Protein AF-A0A964W6P9-F1 (afdb_monomer)

Radius of gyration: 17.42 Å; Cα contacts (8 Å, |Δi|>4): 377; chains: 1; bounding box: 45×36×47 Å

Structure (mmCIF, N/CA/C/O backbone):
data_AF-A0A964W6P9-F1
#
_entry.id   AF-A0A964W6P9-F1
#
loop_
_atom_site.group_PDB
_atom_site.id
_atom_site.type_symbol
_atom_site.label_atom_id
_atom_site.label_alt_id
_atom_site.label_comp_id
_atom_site.label_asym_id
_atom_site.label_entity_id
_atom_site.label_seq_id
_atom_site.pdbx_PDB_ins_code
_atom_site.Cartn_x
_atom_site.Cartn_y
_atom_site.Cartn_z
_atom_site.occupancy
_atom_site.B_iso_or_equiv
_atom_site.auth_seq_id
_atom_site.auth_comp_id
_atom_site.auth_asym_id
_atom_site.auth_atom_id
_atom_site.pdbx_PDB_model_num
ATOM 1 N N . MET A 1 1 ? 5.836 -15.112 -17.445 1.00 57.09 1 MET A N 1
ATOM 2 C CA . MET A 1 1 ? 7.044 -14.256 -17.356 1.00 57.09 1 MET A CA 1
ATOM 3 C C . MET A 1 1 ? 7.720 -14.520 -16.015 1.00 57.09 1 MET A C 1
ATOM 5 O O . MET A 1 1 ? 6.991 -14.662 -15.045 1.00 57.09 1 MET A O 1
ATOM 9 N N . ASN A 1 2 ? 9.051 -14.638 -15.923 1.00 86.75 2 ASN A N 1
ATOM 10 C CA . ASN A 1 2 ? 9.718 -14.885 -14.633 1.00 86.75 2 ASN A CA 1
ATOM 11 C C . ASN A 1 2 ? 10.421 -13.616 -14.121 1.00 86.75 2 ASN A C 1
ATOM 13 O O . ASN A 1 2 ? 11.640 -13.483 -14.219 1.00 86.75 2 ASN A O 1
ATOM 17 N N . TYR A 1 3 ? 9.624 -12.663 -13.623 1.00 93.31 3 TYR A N 1
ATOM 18 C CA . TYR A 1 3 ? 10.102 -11.360 -13.146 1.00 93.31 3 TYR A CA 1
ATOM 19 C C . TYR A 1 3 ? 11.128 -11.475 -12.007 1.00 93.31 3 TYR A C 1
ATOM 21 O O . TYR A 1 3 ? 12.089 -10.712 -11.963 1.00 93.31 3 TYR A O 1
ATOM 29 N N . ILE A 1 4 ? 10.969 -12.478 -11.139 1.00 92.38 4 ILE A N 1
ATOM 30 C CA . ILE A 1 4 ? 11.887 -12.750 -10.027 1.00 92.38 4 ILE A CA 1
ATOM 31 C C . ILE A 1 4 ? 13.263 -13.166 -10.556 1.00 92.38 4 ILE A C 1
ATOM 33 O O . ILE A 1 4 ? 14.254 -12.525 -10.225 1.00 92.38 4 ILE A O 1
ATOM 37 N N . LYS A 1 5 ? 13.346 -14.163 -11.453 1.00 92.56 5 LYS A N 1
ATOM 38 C CA . LYS A 1 5 ? 14.633 -14.569 -12.062 1.00 92.56 5 LYS A CA 1
ATOM 39 C C . LYS A 1 5 ? 15.318 -13.420 -12.802 1.00 92.56 5 LYS A C 1
ATOM 41 O O . LYS A 1 5 ? 16.541 -13.345 -12.838 1.00 92.56 5 LYS A O 1
ATOM 46 N N . ASN A 1 6 ? 14.522 -12.541 -13.402 1.00 93.38 6 ASN A N 1
ATOM 47 C CA . ASN A 1 6 ? 14.990 -11.343 -14.085 1.00 93.38 6 ASN A CA 1
ATOM 48 C C . ASN A 1 6 ? 15.652 -10.339 -13.127 1.00 93.38 6 ASN A C 1
ATOM 50 O O . ASN A 1 6 ? 16.692 -9.788 -13.484 1.00 93.38 6 ASN A O 1
ATOM 54 N N . LEU A 1 7 ? 15.074 -10.145 -11.937 1.00 92.25 7 LEU A N 1
ATOM 55 C CA . LEU A 1 7 ? 15.621 -9.309 -10.864 1.00 92.25 7 LEU A CA 1
ATOM 56 C C . LEU A 1 7 ? 16.848 -9.929 -10.196 1.00 92.25 7 LEU A C 1
ATOM 58 O O . LEU A 1 7 ? 17.833 -9.241 -9.967 1.00 92.25 7 LEU A O 1
ATOM 62 N N . GLN A 1 8 ? 16.815 -11.234 -9.926 1.00 92.50 8 GLN A N 1
ATOM 63 C CA . GLN A 1 8 ? 17.931 -11.969 -9.314 1.00 92.50 8 GLN A CA 1
ATOM 64 C C . GLN A 1 8 ? 19.215 -11.925 -10.158 1.00 92.50 8 GLN A C 1
ATOM 66 O O . GLN A 1 8 ? 20.300 -12.168 -9.641 1.00 92.50 8 GLN A O 1
ATOM 71 N N . ARG A 1 9 ? 19.090 -11.640 -11.460 1.00 91.25 9 ARG A N 1
ATOM 72 C CA . ARG A 1 9 ? 20.197 -11.506 -12.420 1.00 91.25 9 ARG A CA 1
ATOM 73 C C . ARG A 1 9 ? 20.451 -10.057 -12.843 1.00 91.25 9 ARG A C 1
ATOM 75 O O . ARG A 1 9 ? 21.226 -9.829 -13.767 1.00 91.25 9 ARG A O 1
ATOM 82 N N . GLU A 1 10 ? 19.747 -9.098 -12.250 1.00 92.75 10 GLU A N 1
ATOM 83 C CA . GLU A 1 10 ? 19.907 -7.685 -12.582 1.00 92.75 10 GLU A CA 1
ATOM 84 C C . GLU A 1 10 ? 21.233 -7.148 -12.030 1.00 92.75 10 GLU A C 1
ATOM 86 O O . GLU A 1 10 ? 21.710 -7.575 -10.978 1.00 92.75 10 GLU A O 1
ATOM 91 N N . ILE A 1 11 ? 21.837 -6.204 -12.750 1.00 92.50 11 ILE A N 1
ATOM 92 C CA . ILE A 1 11 ? 23.088 -5.564 -12.329 1.00 92.50 11 ILE A CA 1
ATOM 93 C C . ILE A 1 11 ? 22.812 -4.683 -11.112 1.00 92.50 11 ILE A C 1
ATOM 95 O O . ILE A 1 11 ? 21.953 -3.810 -11.182 1.00 92.50 11 ILE A O 1
ATOM 99 N N . ILE A 1 12 ? 23.584 -4.856 -10.037 1.00 95.31 12 ILE A N 1
ATOM 100 C CA . ILE A 1 12 ? 23.498 -4.015 -8.838 1.00 95.31 12 ILE A CA 1
ATOM 101 C C . ILE A 1 12 ? 23.907 -2.576 -9.186 1.00 95.31 12 ILE A C 1
ATOM 103 O O . ILE A 1 12 ? 25.034 -2.329 -9.614 1.00 95.31 12 ILE A O 1
ATOM 107 N N . LYS A 1 13 ? 23.003 -1.618 -8.960 1.00 95.19 13 LYS A N 1
ATOM 108 C CA . LYS A 1 13 ? 23.255 -0.177 -9.106 1.00 95.19 13 LYS A CA 1
ATOM 109 C C . LYS A 1 13 ? 22.906 0.591 -7.829 1.00 95.19 13 LYS A C 1
ATOM 111 O O . LYS A 1 13 ? 22.012 0.200 -7.079 1.00 95.19 13 LYS A O 1
ATOM 116 N N . ASN A 1 14 ? 23.554 1.743 -7.639 1.00 92.94 14 ASN A N 1
ATOM 117 C CA . ASN A 1 14 ? 23.216 2.694 -6.569 1.00 92.94 14 ASN A CA 1
ATOM 118 C C . ASN A 1 14 ? 21.848 3.360 -6.774 1.00 92.94 14 ASN A C 1
ATOM 120 O O . ASN A 1 14 ? 21.203 3.751 -5.802 1.00 92.94 14 ASN A O 1
ATOM 124 N N . SER A 1 15 ? 21.410 3.482 -8.025 1.00 95.31 15 SER A N 1
ATOM 125 C CA . SER A 1 15 ? 20.078 3.935 -8.409 1.00 95.31 15 SER A CA 1
ATOM 126 C C . SER A 1 15 ? 19.721 3.388 -9.785 1.00 95.31 15 SER A C 1
ATOM 128 O O . SER A 1 15 ? 20.613 3.165 -10.608 1.00 95.31 15 SER A O 1
ATOM 130 N N . TYR A 1 16 ? 18.429 3.224 -10.049 1.00 96.44 16 TYR A N 1
ATOM 131 C CA . TYR A 1 16 ? 17.920 2.862 -11.374 1.00 96.44 16 TYR A CA 1
ATOM 132 C C . TYR A 1 16 ? 17.105 4.002 -11.976 1.00 96.44 16 TYR A C 1
ATOM 134 O O . TYR A 1 16 ? 16.412 4.736 -11.269 1.00 96.44 16 TYR A O 1
ATOM 142 N N . GLU A 1 17 ? 17.153 4.125 -13.297 1.00 96.56 17 GLU A N 1
ATOM 143 C CA . GLU A 1 17 ? 16.345 5.081 -14.046 1.00 96.56 17 GLU A CA 1
ATOM 144 C C . GLU A 1 17 ? 15.070 4.438 -14.597 1.00 96.56 17 GLU A C 1
ATOM 146 O O . GLU A 1 17 ? 14.936 3.215 -14.669 1.00 96.56 17 GLU A O 1
ATOM 151 N N . LYS A 1 18 ? 14.111 5.260 -15.045 1.00 96.19 18 LYS A N 1
ATOM 152 C CA . LYS A 1 18 ? 12.882 4.745 -15.673 1.00 96.19 18 LYS A CA 1
ATOM 153 C C . LYS A 1 18 ? 13.189 3.833 -16.856 1.00 96.19 18 LYS A C 1
ATOM 155 O O . LYS A 1 18 ? 12.528 2.813 -17.002 1.00 96.19 18 LYS A O 1
ATOM 160 N N . ALA A 1 19 ? 14.208 4.164 -17.648 1.00 95.44 19 ALA A N 1
ATOM 161 C CA . ALA A 1 19 ? 14.636 3.358 -18.787 1.00 95.44 19 ALA A CA 1
ATOM 162 C C . ALA A 1 19 ? 15.159 1.965 -18.386 1.00 95.44 19 ALA A C 1
ATOM 164 O O . ALA A 1 19 ? 15.078 1.044 -19.194 1.00 95.44 19 ALA A O 1
ATOM 165 N N . ASP A 1 20 ? 15.636 1.789 -17.149 1.00 94.81 20 ASP A N 1
ATOM 166 C CA . ASP A 1 20 ? 16.069 0.484 -16.643 1.00 94.81 20 ASP A CA 1
ATOM 167 C C . ASP A 1 20 ? 14.869 -0.406 -16.284 1.00 94.81 20 ASP A C 1
ATOM 169 O O . ASP A 1 20 ? 14.852 -1.605 -16.572 1.00 94.81 20 ASP A O 1
ATOM 173 N N . LEU A 1 21 ? 13.857 0.176 -15.627 1.00 95.19 21 LEU A N 1
ATOM 174 C CA . LEU A 1 21 ? 12.826 -0.596 -14.923 1.00 95.19 21 LEU A CA 1
ATOM 175 C C . LEU A 1 21 ? 11.452 -0.582 -15.603 1.00 95.19 21 LEU A C 1
ATOM 177 O O . LEU A 1 21 ? 10.705 -1.554 -15.499 1.00 95.19 21 LEU A O 1
ATOM 181 N N . GLN A 1 22 ? 11.105 0.482 -16.328 1.00 96.00 22 GLN A N 1
ATOM 182 C CA . GLN A 1 22 ? 9.850 0.594 -17.084 1.00 96.00 22 GLN A CA 1
ATOM 183 C C . GLN A 1 22 ? 10.005 -0.025 -18.477 1.00 96.00 22 GLN A C 1
ATOM 185 O O . GLN A 1 22 ? 9.804 0.615 -19.506 1.00 96.00 22 GLN A O 1
ATOM 190 N N . THR A 1 23 ? 10.411 -1.293 -18.508 1.00 95.06 23 THR A N 1
ATOM 191 C CA . THR A 1 23 ? 10.708 -2.027 -19.741 1.00 95.06 23 THR A CA 1
ATOM 192 C C . THR A 1 23 ? 9.746 -3.193 -19.930 1.00 95.06 23 THR A C 1
ATOM 194 O O . THR A 1 23 ? 9.098 -3.660 -18.990 1.00 95.06 23 THR A O 1
ATOM 197 N N . LYS A 1 24 ? 9.691 -3.740 -21.154 1.00 94.25 24 LYS A N 1
ATOM 198 C CA . LYS A 1 24 ? 8.912 -4.958 -21.438 1.00 94.25 24 LYS A CA 1
ATOM 199 C C . LYS A 1 24 ? 9.296 -6.120 -20.515 1.00 94.25 24 LYS A C 1
ATOM 201 O O . LYS A 1 24 ? 8.424 -6.910 -20.192 1.00 94.25 24 LYS A O 1
ATOM 206 N N . LYS A 1 25 ? 10.550 -6.187 -20.037 1.00 94.19 25 LYS A N 1
ATOM 207 C CA . LYS A 1 25 ? 11.066 -7.209 -19.099 1.00 94.19 25 LYS A CA 1
ATOM 208 C C . LYS A 1 25 ? 10.242 -7.301 -17.808 1.00 94.19 25 LYS A C 1
ATOM 210 O O . LYS A 1 25 ? 10.123 -8.393 -17.250 1.00 94.19 25 LYS A O 1
ATOM 215 N N . TYR A 1 26 ? 9.675 -6.177 -17.371 1.00 96.25 26 TYR A N 1
ATOM 216 C CA . TYR A 1 26 ? 8.926 -6.038 -16.123 1.00 96.25 26 TYR A CA 1
ATOM 217 C C . TYR A 1 26 ? 7.467 -5.632 -16.329 1.00 96.25 26 TYR A C 1
ATOM 219 O O . TYR A 1 26 ? 6.743 -5.470 -15.355 1.00 96.25 26 TYR A O 1
ATOM 227 N N . SER A 1 27 ? 7.007 -5.468 -17.568 1.00 96.44 27 SER A N 1
ATOM 228 C CA . SER A 1 27 ? 5.629 -5.062 -17.840 1.00 96.44 27 SER A CA 1
ATOM 229 C C . SER A 1 27 ? 4.656 -6.221 -17.608 1.00 96.44 27 SER A C 1
ATOM 231 O O . SER A 1 27 ? 4.902 -7.356 -18.026 1.00 96.44 27 SER A O 1
ATOM 233 N N . PHE A 1 28 ? 3.539 -5.922 -16.951 1.00 96.12 28 PHE A N 1
ATOM 234 C CA . PHE A 1 28 ? 2.370 -6.797 -16.913 1.00 96.12 28 PHE A CA 1
ATOM 235 C C . PHE A 1 28 ? 1.433 -6.577 -18.104 1.00 96.12 28 PHE A C 1
ATOM 237 O O . PHE A 1 28 ? 0.647 -7.459 -18.437 1.00 96.12 28 PHE A O 1
ATOM 244 N N . GLY A 1 29 ? 1.513 -5.412 -18.744 1.00 93.88 29 GLY A N 1
ATOM 245 C CA . GLY A 1 29 ? 0.655 -5.026 -19.854 1.00 93.88 29 GLY A CA 1
ATOM 246 C C . GLY A 1 29 ? 0.245 -3.562 -19.786 1.00 93.88 29 GLY A C 1
ATOM 247 O O . GLY A 1 29 ? 0.637 -2.815 -18.880 1.00 93.88 29 GLY A O 1
ATOM 248 N N . THR A 1 30 ? -0.549 -3.162 -20.775 1.00 95.62 30 THR A N 1
ATOM 249 C CA . THR A 1 30 ? -1.069 -1.805 -20.906 1.00 95.62 30 THR A CA 1
ATOM 250 C C . THR A 1 30 ? -2.545 -1.815 -21.294 1.00 95.62 30 THR A C 1
ATOM 252 O O . THR A 1 30 ? -3.012 -2.710 -21.995 1.00 95.62 30 THR A O 1
ATOM 255 N N . GLU A 1 31 ? -3.286 -0.798 -20.857 1.00 96.88 31 GLU A N 1
ATOM 256 C CA . GLU A 1 31 ? -4.635 -0.502 -21.346 1.00 96.88 31 GLU A CA 1
ATOM 257 C C . GLU A 1 31 ? -4.754 1.004 -21.585 1.00 96.88 31 GLU A C 1
ATOM 259 O O . GLU A 1 31 ? -4.682 1.811 -20.654 1.00 96.88 31 GLU A O 1
ATOM 264 N N . LYS A 1 32 ? -4.949 1.411 -22.844 1.00 95.19 32 LYS A N 1
ATOM 265 C CA . LYS A 1 32 ? -4.923 2.826 -23.251 1.00 95.19 32 LYS A CA 1
ATOM 266 C C . LYS A 1 32 ? -3.610 3.489 -22.803 1.00 95.19 32 LYS A C 1
ATOM 268 O O . LYS A 1 32 ? -2.560 3.200 -23.356 1.00 95.19 32 LYS A O 1
ATOM 273 N N . ASN A 1 33 ? -3.676 4.375 -21.809 1.00 96.12 33 ASN A N 1
ATOM 274 C CA . ASN A 1 33 ? -2.523 5.093 -21.262 1.00 96.12 33 ASN A CA 1
ATOM 275 C C . ASN A 1 33 ? -2.007 4.494 -19.944 1.00 96.12 33 ASN A C 1
ATOM 277 O O . ASN A 1 33 ? -1.101 5.075 -19.347 1.00 96.12 33 ASN A O 1
ATOM 281 N N . ILE A 1 34 ? -2.640 3.425 -19.452 1.00 98.31 34 ILE A N 1
ATOM 282 C CA . ILE A 1 34 ? -2.290 2.764 -18.199 1.00 98.31 34 ILE A CA 1
ATOM 283 C C . ILE A 1 34 ? -1.230 1.711 -18.465 1.00 98.31 34 ILE A C 1
ATOM 285 O O . ILE A 1 34 ? -1.388 0.887 -19.361 1.00 98.31 34 ILE A O 1
ATOM 289 N N . GLU A 1 35 ? -0.177 1.741 -17.660 1.00 98.06 35 GLU A N 1
ATOM 290 C CA . GLU A 1 35 ? 0.955 0.825 -17.724 1.00 98.06 35 GLU A CA 1
ATOM 291 C C . GLU A 1 35 ? 1.218 0.288 -16.319 1.00 98.06 35 GLU A C 1
ATOM 293 O O . GLU A 1 35 ? 1.313 1.075 -15.371 1.00 98.06 35 GLU A O 1
ATOM 298 N N . ILE A 1 36 ? 1.334 -1.033 -16.180 1.00 98.25 36 ILE A N 1
ATOM 299 C CA . ILE A 1 36 ? 1.604 -1.688 -14.896 1.00 98.25 36 ILE A CA 1
ATOM 300 C C . ILE A 1 36 ? 2.904 -2.478 -15.017 1.00 98.25 36 ILE A C 1
ATOM 302 O O . ILE A 1 36 ? 3.094 -3.249 -15.962 1.00 98.25 36 ILE A O 1
ATOM 306 N N . PHE A 1 37 ? 3.801 -2.290 -14.052 1.00 98.06 37 PHE A N 1
ATOM 307 C CA . PHE A 1 37 ? 5.097 -2.959 -14.011 1.00 98.06 37 PHE A CA 1
ATOM 308 C C . PHE A 1 37 ? 5.251 -3.737 -12.718 1.00 98.06 37 PHE A C 1
ATOM 310 O O . PHE A 1 37 ? 4.869 -3.257 -11.659 1.00 98.06 37 PHE A O 1
ATOM 317 N N . TYR A 1 38 ? 5.866 -4.909 -12.796 1.00 97.56 38 TYR A N 1
ATOM 318 C CA . TYR A 1 38 ? 6.257 -5.687 -11.636 1.00 97.56 38 TYR A CA 1
ATOM 319 C C . TYR A 1 38 ? 7.140 -4.876 -10.686 1.00 97.56 38 TYR A C 1
ATOM 321 O O . TYR A 1 38 ? 7.959 -4.064 -11.113 1.00 97.56 38 TYR A O 1
ATOM 329 N N . ALA A 1 39 ? 6.987 -5.123 -9.390 1.00 96.50 39 ALA A N 1
ATOM 330 C CA . ALA A 1 39 ? 7.910 -4.708 -8.345 1.00 96.50 39 ALA A CA 1
ATOM 331 C C . ALA A 1 39 ? 7.801 -5.685 -7.166 1.00 96.50 39 ALA A C 1
ATOM 333 O O . ALA A 1 39 ? 6.704 -6.190 -6.924 1.00 96.50 39 ALA A O 1
ATOM 334 N N . PRO A 1 40 ? 8.893 -5.928 -6.418 1.00 95.94 40 PRO A N 1
ATOM 335 C CA . PRO A 1 40 ? 8.990 -6.975 -5.393 1.00 95.94 40 PRO A CA 1
ATOM 336 C C . PRO A 1 40 ? 8.241 -6.651 -4.080 1.00 95.94 40 PRO A C 1
ATOM 338 O O . PRO A 1 40 ? 8.776 -6.795 -2.985 1.00 95.94 40 PRO A O 1
ATOM 341 N N . PHE A 1 41 ? 6.975 -6.234 -4.169 1.00 95.38 41 PHE A N 1
ATOM 342 C CA . PHE A 1 41 ? 6.068 -5.996 -3.036 1.00 95.38 41 PHE A CA 1
ATOM 343 C C . PHE A 1 41 ? 5.265 -7.251 -2.651 1.00 95.38 41 PHE A C 1
ATOM 345 O O . PHE A 1 41 ? 4.168 -7.141 -2.101 1.00 95.38 41 PHE A O 1
ATOM 352 N N . ASP A 1 42 ? 5.781 -8.441 -2.958 1.00 94.19 42 ASP A N 1
ATOM 353 C CA . ASP A 1 42 ? 5.014 -9.686 -2.881 1.00 94.19 42 ASP A CA 1
ATOM 354 C C . ASP A 1 42 ? 4.864 -10.243 -1.462 1.00 94.19 42 ASP A C 1
ATOM 356 O O . ASP A 1 42 ? 3.878 -10.933 -1.216 1.00 94.19 42 ASP A O 1
ATOM 360 N N . TYR A 1 43 ? 5.773 -9.907 -0.536 1.00 95.56 43 TYR A N 1
ATOM 361 C CA . TYR A 1 43 ? 5.723 -10.392 0.847 1.00 95.56 43 TYR A CA 1
ATOM 362 C C . TYR A 1 43 ? 4.376 -10.081 1.517 1.00 95.56 43 TYR A C 1
ATOM 364 O O . TYR A 1 43 ? 3.913 -8.938 1.487 1.00 95.56 43 TYR A O 1
ATOM 372 N N . ILE A 1 44 ? 3.780 -11.091 2.149 1.00 96.00 44 ILE A N 1
ATOM 373 C CA . ILE A 1 44 ? 2.587 -10.972 2.991 1.00 96.00 44 ILE A CA 1
ATOM 374 C C . ILE A 1 44 ? 3.031 -11.251 4.420 1.00 96.00 44 ILE A C 1
ATOM 376 O O . ILE A 1 44 ? 3.639 -12.286 4.676 1.00 96.00 44 ILE A O 1
ATOM 380 N N . ASN A 1 45 ? 2.751 -10.327 5.338 1.00 95.75 45 ASN A N 1
ATOM 381 C CA . ASN A 1 45 ? 3.074 -10.508 6.748 1.00 95.75 45 ASN A CA 1
ATOM 382 C C . ASN A 1 45 ? 1.899 -11.188 7.479 1.00 95.75 45 ASN A C 1
ATOM 384 O O . ASN A 1 45 ? 0.952 -10.482 7.818 1.00 95.75 45 ASN A O 1
ATOM 388 N N . PRO A 1 46 ? 1.936 -12.506 7.760 1.00 93.19 46 PRO A N 1
ATOM 389 C CA . PRO A 1 46 ? 0.809 -13.212 8.380 1.00 93.19 46 PRO A CA 1
ATOM 390 C C . PRO A 1 46 ? 0.530 -12.760 9.821 1.00 93.19 46 PRO A C 1
ATOM 392 O O . PRO A 1 46 ? -0.574 -12.941 10.321 1.00 93.19 46 PRO A O 1
ATOM 395 N N . ASN A 1 47 ? 1.509 -12.133 10.480 1.00 93.56 47 ASN A N 1
ATOM 396 C CA . ASN A 1 47 ? 1.406 -11.685 11.870 1.00 93.56 47 ASN A CA 1
ATOM 397 C C . ASN A 1 47 ? 0.883 -10.244 11.996 1.00 93.56 47 ASN A C 1
ATOM 399 O O . ASN A 1 47 ? 0.887 -9.669 13.087 1.00 93.56 47 ASN A O 1
ATOM 403 N N . ALA A 1 48 ? 0.465 -9.626 10.888 1.00 96.00 48 ALA A N 1
ATOM 404 C CA . ALA A 1 48 ? 0.039 -8.239 10.905 1.00 96.00 48 ALA A CA 1
ATOM 405 C C . ALA A 1 48 ? -1.249 -8.041 11.716 1.00 96.00 48 ALA A C 1
ATOM 407 O O . ALA A 1 48 ? -2.256 -8.721 11.517 1.00 96.00 48 ALA A O 1
ATOM 408 N N . LYS A 1 49 ? -1.215 -7.041 12.600 1.00 96.31 49 LYS A N 1
ATOM 409 C CA . LYS A 1 49 ? -2.378 -6.525 13.334 1.00 96.31 49 LYS A CA 1
ATOM 410 C C . LYS A 1 49 ? -2.990 -5.317 12.615 1.00 96.31 49 LYS A C 1
ATOM 412 O O . LYS A 1 49 ? -4.197 -5.097 12.684 1.00 96.31 49 LYS A O 1
ATOM 417 N N . ILE A 1 50 ? -2.156 -4.563 11.890 1.00 97.56 50 ILE A N 1
ATOM 418 C CA . ILE A 1 50 ? -2.535 -3.361 11.139 1.00 97.56 50 ILE A CA 1
ATOM 419 C C . ILE A 1 50 ? -2.167 -3.529 9.671 1.00 97.56 50 ILE A C 1
ATOM 421 O O . ILE A 1 50 ? -1.055 -3.945 9.343 1.00 97.56 50 ILE A O 1
ATOM 425 N N . ILE A 1 51 ? -3.079 -3.137 8.786 1.00 98.06 51 ILE A N 1
ATOM 426 C CA . ILE A 1 51 ? -2.902 -3.200 7.339 1.00 98.06 51 ILE A CA 1
ATOM 427 C C . ILE A 1 51 ? -3.114 -1.812 6.751 1.00 98.06 51 ILE A C 1
ATOM 429 O O . ILE A 1 51 ? -4.202 -1.252 6.836 1.00 98.06 51 ILE A O 1
ATOM 433 N N . ILE A 1 52 ? -2.092 -1.252 6.109 1.00 98.44 52 ILE A N 1
ATOM 434 C CA . ILE A 1 52 ? -2.196 0.052 5.445 1.00 98.44 52 ILE A CA 1
ATOM 435 C C . ILE A 1 52 ? -2.334 -0.156 3.938 1.00 98.44 52 ILE A C 1
ATOM 437 O O . ILE A 1 52 ? -1.460 -0.757 3.305 1.00 98.44 52 ILE A O 1
ATOM 441 N N . VAL A 1 53 ? -3.417 0.368 3.359 1.00 98.56 53 VAL A N 1
ATOM 442 C CA . VAL A 1 53 ? -3.783 0.146 1.953 1.00 98.56 53 VAL A CA 1
ATOM 443 C C . VAL A 1 53 ? -3.664 1.445 1.159 1.00 98.56 53 VAL A C 1
ATOM 445 O O . VAL A 1 53 ? -4.437 2.384 1.340 1.00 98.56 53 VAL A O 1
ATOM 448 N N . GLY A 1 54 ? -2.682 1.500 0.260 1.00 97.62 54 GLY A N 1
ATOM 449 C CA . GLY A 1 54 ? -2.482 2.590 -0.696 1.00 97.62 54 GLY A CA 1
ATOM 450 C C . GLY A 1 54 ? -3.238 2.407 -2.017 1.00 97.62 54 GLY A C 1
ATOM 451 O O . GLY A 1 54 ? -3.966 1.436 -2.220 1.00 97.62 54 GLY A O 1
ATOM 452 N N . ILE A 1 55 ? -3.037 3.347 -2.946 1.00 97.25 55 ILE A N 1
ATOM 453 C CA . ILE A 1 55 ? -3.585 3.256 -4.311 1.00 97.25 55 ILE A CA 1
ATOM 454 C C . ILE A 1 55 ? -2.733 2.305 -5.160 1.00 97.25 55 ILE A C 1
ATOM 456 O O . ILE A 1 55 ? -3.213 1.282 -5.635 1.00 97.25 55 ILE A O 1
ATOM 460 N N . THR A 1 56 ? -1.470 2.677 -5.354 1.00 97.38 56 THR A N 1
ATOM 461 C CA . THR A 1 56 ? -0.441 1.957 -6.111 1.00 97.38 56 THR A CA 1
ATOM 462 C C . THR A 1 56 ? 0.921 2.521 -5.702 1.00 97.38 56 THR A C 1
ATOM 464 O O . THR A 1 56 ? 1.003 3.716 -5.391 1.00 97.38 56 THR A O 1
ATOM 467 N N . PRO A 1 57 ? 2.010 1.740 -5.756 1.00 95.69 57 PRO A N 1
ATOM 468 C CA . PRO A 1 57 ? 3.356 2.291 -5.661 1.00 95.69 57 PRO A CA 1
ATOM 469 C C . PRO A 1 57 ? 3.635 3.302 -6.786 1.00 95.69 57 PRO A C 1
ATOM 471 O O . PRO A 1 57 ? 3.253 3.081 -7.936 1.00 95.69 57 PRO A O 1
ATOM 474 N N . GLY A 1 58 ? 4.309 4.409 -6.464 1.00 94.81 58 GLY A N 1
ATOM 475 C CA . GLY A 1 58 ? 4.836 5.359 -7.455 1.00 94.81 58 GLY A CA 1
ATOM 476 C C . GLY A 1 58 ? 6.279 5.054 -7.879 1.00 94.81 58 GLY A C 1
ATOM 477 O O . GLY A 1 58 ? 6.917 4.154 -7.336 1.00 94.81 58 GLY A O 1
ATOM 478 N N . TRP A 1 59 ? 6.833 5.860 -8.794 1.00 95.94 59 TRP A N 1
ATOM 479 C CA . TRP A 1 59 ? 8.207 5.709 -9.309 1.00 95.94 59 TRP A CA 1
ATOM 480 C C . TRP A 1 59 ? 9.273 5.542 -8.215 1.00 95.94 59 TRP A C 1
ATOM 482 O O . TRP A 1 59 ? 10.023 4.574 -8.240 1.00 95.94 59 TRP A O 1
ATOM 492 N N . SER A 1 60 ? 9.320 6.435 -7.222 1.00 94.25 60 SER A N 1
ATOM 493 C CA . SER A 1 60 ? 10.332 6.364 -6.155 1.00 94.25 60 SER A CA 1
ATOM 494 C C . SER A 1 60 ? 10.220 5.092 -5.309 1.00 94.25 60 SER A C 1
ATOM 496 O O . SER A 1 60 ? 11.224 4.593 -4.814 1.00 94.25 60 SER A O 1
ATOM 498 N N . GLN A 1 61 ? 9.008 4.551 -5.145 1.00 94.94 61 GLN A N 1
ATOM 499 C CA . GLN A 1 61 ? 8.797 3.288 -4.435 1.00 94.94 61 GLN A CA 1
ATOM 500 C C . GLN A 1 61 ? 9.192 2.094 -5.308 1.00 94.94 61 GLN A C 1
ATOM 502 O O . GLN A 1 61 ? 9.788 1.151 -4.799 1.00 94.94 61 GLN A O 1
ATOM 507 N N . MET A 1 62 ? 8.905 2.154 -6.613 1.00 96.50 62 MET A N 1
ATOM 508 C CA . MET A 1 62 ? 9.354 1.162 -7.591 1.00 96.50 62 MET A CA 1
ATOM 509 C C . MET A 1 62 ? 10.882 1.075 -7.613 1.00 96.50 62 MET A C 1
ATOM 511 O O . MET A 1 62 ? 11.420 0.009 -7.336 1.00 96.50 62 MET A O 1
ATOM 515 N N . GLU A 1 63 ? 11.585 2.183 -7.848 1.00 96.94 63 GLU A N 1
ATOM 516 C CA . GLU A 1 63 ? 13.056 2.219 -7.865 1.00 96.94 63 GLU A CA 1
ATOM 517 C C . GLU A 1 63 ? 13.642 1.658 -6.565 1.00 96.94 63 GLU A C 1
ATOM 519 O O . GLU A 1 63 ? 14.449 0.725 -6.599 1.00 96.94 63 GLU A O 1
ATOM 524 N N . LYS A 1 64 ? 13.150 2.140 -5.413 1.00 96.31 64 LYS A N 1
ATOM 525 C CA . LYS A 1 64 ? 13.644 1.694 -4.110 1.00 96.31 64 LYS A CA 1
ATOM 526 C C . LYS A 1 64 ? 13.389 0.205 -3.883 1.00 96.31 64 LYS A C 1
ATOM 528 O O . LYS A 1 64 ? 14.257 -0.472 -3.349 1.00 96.31 64 LYS A O 1
ATOM 533 N N . SER A 1 65 ? 12.243 -0.322 -4.320 1.00 96.75 65 SER A N 1
ATOM 534 C CA . SER A 1 65 ? 11.932 -1.751 -4.195 1.00 96.75 65 SER A CA 1
ATOM 535 C C . SER A 1 65 ? 12.883 -2.636 -5.004 1.00 96.75 65 SER A C 1
ATOM 537 O O . SER A 1 65 ? 13.349 -3.648 -4.491 1.00 96.75 65 SER A O 1
ATOM 539 N N . TYR A 1 66 ? 13.236 -2.234 -6.229 1.00 96.81 66 TYR A N 1
ATOM 540 C CA . TYR A 1 66 ? 14.187 -2.968 -7.066 1.00 96.81 66 TYR A CA 1
ATOM 541 C C . TYR A 1 66 ? 15.569 -2.964 -6.431 1.00 96.81 66 TYR A C 1
ATOM 543 O O . TYR A 1 66 ? 16.154 -4.022 -6.211 1.00 96.81 66 TYR A O 1
ATOM 551 N N . ARG A 1 67 ? 16.061 -1.776 -6.072 1.00 96.88 67 ARG A N 1
ATOM 552 C CA . ARG A 1 67 ? 17.370 -1.626 -5.444 1.00 96.88 67 ARG A CA 1
ATOM 553 C C . ARG A 1 67 ? 17.477 -2.419 -4.146 1.00 96.88 67 ARG A C 1
ATOM 555 O O . ARG A 1 67 ? 18.433 -3.167 -3.977 1.00 96.88 67 ARG A O 1
ATOM 562 N N . THR A 1 68 ? 16.480 -2.321 -3.267 1.00 96.56 68 THR A N 1
ATOM 563 C CA . THR A 1 68 ? 16.450 -3.083 -2.015 1.00 96.56 68 THR A CA 1
ATOM 564 C C . THR A 1 68 ? 16.415 -4.591 -2.263 1.00 96.56 68 THR A C 1
ATOM 566 O O . THR A 1 68 ? 17.197 -5.309 -1.645 1.00 96.56 68 THR A O 1
ATOM 569 N N . ALA A 1 69 ? 15.565 -5.080 -3.171 1.00 96.94 69 ALA A N 1
ATOM 570 C CA . ALA A 1 69 ? 15.467 -6.514 -3.435 1.00 96.94 69 ALA A CA 1
ATOM 571 C C . ALA A 1 69 ? 16.756 -7.084 -4.035 1.00 96.94 69 ALA A C 1
ATOM 573 O O . ALA A 1 69 ? 17.232 -8.117 -3.579 1.00 96.94 69 ALA A O 1
ATOM 574 N N . ILE A 1 70 ? 17.337 -6.401 -5.026 1.00 96.31 70 ILE A N 1
ATOM 575 C CA . ILE A 1 70 ? 18.562 -6.835 -5.708 1.00 96.31 70 ILE A CA 1
ATOM 576 C C . ILE A 1 70 ? 19.735 -6.873 -4.721 1.00 96.31 70 ILE A C 1
ATOM 578 O O . ILE A 1 70 ? 20.429 -7.884 -4.630 1.00 96.31 70 ILE A O 1
ATOM 582 N N . THR A 1 71 ? 19.929 -5.810 -3.931 1.00 95.94 71 THR A N 1
ATOM 583 C CA . THR A 1 71 ? 21.002 -5.764 -2.930 1.00 95.94 71 THR A CA 1
ATOM 584 C C . THR A 1 71 ? 20.797 -6.808 -1.833 1.00 95.94 71 THR A C 1
ATOM 586 O O . THR A 1 71 ? 21.720 -7.567 -1.551 1.00 95.94 71 THR A O 1
ATOM 589 N N . SER A 1 72 ? 19.597 -6.905 -1.252 1.00 95.81 72 SER A N 1
ATOM 590 C CA . SER A 1 72 ? 19.313 -7.872 -0.182 1.00 95.81 72 SER A CA 1
ATOM 591 C C . SER A 1 72 ? 19.471 -9.318 -0.666 1.00 95.81 72 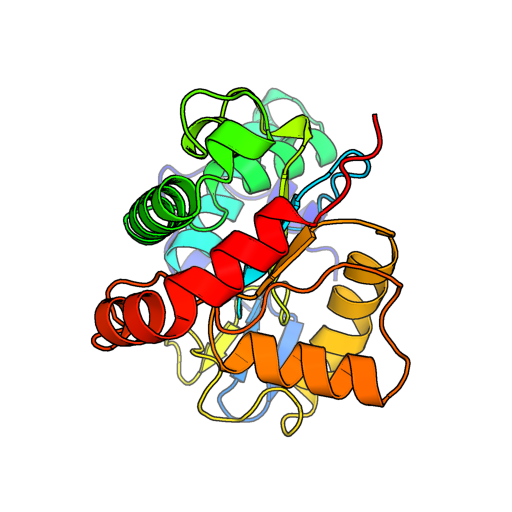SER A C 1
ATOM 593 O O . SER A 1 72 ? 20.148 -10.123 -0.025 1.00 95.81 72 SER A O 1
ATOM 595 N N . PHE A 1 73 ? 18.956 -9.636 -1.859 1.00 96.25 73 PHE A N 1
ATOM 596 C CA . PHE A 1 73 ? 19.115 -10.960 -2.454 1.00 96.25 73 PHE A CA 1
ATOM 597 C C . PHE A 1 73 ? 20.582 -11.295 -2.753 1.00 96.25 73 PHE A C 1
ATOM 599 O O . PHE A 1 73 ? 20.997 -12.425 -2.519 1.00 96.25 73 PHE A O 1
ATOM 606 N N . SER A 1 74 ? 21.387 -10.330 -3.215 1.00 94.38 74 SER A N 1
ATOM 607 C CA . SER A 1 74 ? 22.811 -10.569 -3.493 1.00 94.38 74 SER A CA 1
ATOM 608 C C . SER A 1 74 ? 23.607 -11.000 -2.256 1.00 94.38 74 SER A C 1
ATOM 610 O O . SER A 1 74 ? 24.561 -11.764 -2.390 1.00 94.38 74 SER A O 1
ATOM 612 N N . ILE A 1 75 ? 23.181 -10.562 -1.066 1.00 92.56 75 ILE A N 1
ATOM 613 C CA . ILE A 1 75 ? 23.831 -10.861 0.213 1.00 92.56 75 ILE A CA 1
ATOM 614 C C . ILE A 1 75 ? 23.287 -12.171 0.794 1.00 92.56 75 ILE A C 1
ATOM 616 O O . ILE A 1 75 ? 24.057 -13.070 1.117 1.00 92.56 75 ILE A O 1
ATOM 620 N N . ASN A 1 76 ? 21.961 -12.290 0.898 1.00 91.88 76 ASN A N 1
ATOM 621 C CA . ASN A 1 76 ? 21.321 -13.368 1.660 1.00 91.88 76 ASN A CA 1
ATOM 622 C C . ASN A 1 76 ? 20.955 -14.592 0.809 1.00 91.88 76 ASN A C 1
ATOM 624 O O . ASN A 1 76 ? 20.635 -15.644 1.352 1.00 91.88 76 ASN A O 1
ATOM 628 N N . GLN A 1 77 ? 20.933 -14.459 -0.525 1.00 93.81 77 GLN A N 1
ATOM 629 C CA . GLN A 1 77 ? 20.438 -15.477 -1.468 1.00 93.81 77 GLN A CA 1
ATOM 630 C C . GLN A 1 77 ? 19.016 -15.985 -1.145 1.00 93.81 77 GLN A C 1
ATOM 632 O O . GLN A 1 77 ? 18.597 -17.049 -1.601 1.00 93.81 77 GLN A O 1
ATOM 637 N N . ASN A 1 78 ? 18.238 -15.191 -0.402 1.00 95.06 78 ASN A N 1
ATOM 638 C CA . ASN A 1 78 ? 16.876 -15.493 0.020 1.00 95.06 78 ASN A CA 1
ATOM 639 C C . ASN A 1 78 ? 15.913 -14.420 -0.507 1.00 95.06 78 ASN A C 1
ATOM 641 O O . ASN A 1 78 ? 15.976 -13.248 -0.130 1.00 95.06 78 ASN A O 1
ATOM 645 N N . TRP A 1 79 ? 15.018 -14.817 -1.415 1.00 93.88 79 TRP A N 1
ATOM 646 C CA . TRP A 1 79 ? 14.077 -13.886 -2.041 1.00 93.88 79 TRP A CA 1
ATOM 647 C C . TRP A 1 79 ? 12.979 -13.415 -1.085 1.00 93.88 79 TRP A C 1
ATOM 649 O O . TRP A 1 79 ? 12.550 -12.265 -1.158 1.00 93.88 79 TRP A O 1
ATOM 659 N N . GLU A 1 80 ? 12.536 -14.275 -0.169 1.00 93.69 80 GLU A N 1
ATOM 660 C CA . GLU A 1 80 ? 11.510 -13.906 0.801 1.00 93.69 80 GLU A CA 1
ATOM 661 C C . GLU A 1 80 ? 12.035 -12.804 1.728 1.00 93.69 80 GLU A C 1
ATOM 663 O O . GLU A 1 80 ? 11.393 -11.764 1.871 1.00 93.69 80 GLU A O 1
ATOM 668 N N . GLU A 1 81 ? 13.246 -12.968 2.264 1.00 93.62 81 GLU A N 1
ATOM 669 C CA . GLU A 1 81 ? 13.933 -11.935 3.052 1.00 93.62 81 GLU A CA 1
ATOM 670 C C . GLU A 1 81 ? 14.150 -10.643 2.259 1.00 93.62 81 GLU A C 1
ATOM 672 O O . GLU A 1 81 ? 13.929 -9.551 2.785 1.00 93.62 81 GLU A O 1
ATOM 677 N N . ALA A 1 82 ? 14.502 -10.744 0.974 1.00 95.81 82 ALA A N 1
ATOM 678 C CA . ALA A 1 82 ? 14.612 -9.576 0.109 1.00 95.81 82 ALA A CA 1
ATOM 679 C C . ALA A 1 82 ? 13.277 -8.819 -0.002 1.00 95.81 82 ALA A C 1
ATOM 681 O O . ALA A 1 82 ? 13.245 -7.598 0.147 1.00 95.81 82 ALA A O 1
ATOM 682 N N . THR A 1 83 ? 12.158 -9.525 -0.195 1.00 95.31 83 THR A N 1
ATOM 683 C CA . THR A 1 83 ? 10.822 -8.904 -0.259 1.00 95.31 83 THR A CA 1
ATOM 684 C C . THR A 1 83 ? 10.316 -8.389 1.097 1.00 95.31 83 THR A C 1
ATOM 686 O O . THR A 1 83 ? 9.620 -7.371 1.134 1.00 95.31 83 THR A O 1
ATOM 689 N N . LYS A 1 84 ? 10.708 -9.015 2.219 1.00 94.12 84 LYS A N 1
ATOM 690 C CA . LYS A 1 84 ? 10.493 -8.483 3.579 1.00 94.12 84 LYS A CA 1
ATOM 691 C C . LYS A 1 84 ? 11.183 -7.130 3.741 1.00 94.12 84 LYS A C 1
ATOM 693 O O . LYS A 1 84 ? 10.543 -6.148 4.121 1.00 94.12 84 LYS A O 1
ATOM 698 N N . GLU A 1 85 ? 12.454 -7.046 3.352 1.00 94.75 85 GLU A N 1
ATOM 699 C CA . GLU A 1 85 ? 13.218 -5.798 3.421 1.00 94.75 85 GLU A CA 1
ATOM 700 C C . GLU A 1 85 ? 12.633 -4.720 2.491 1.00 94.75 85 GLU A C 1
ATOM 702 O O . GLU A 1 85 ? 12.569 -3.544 2.855 1.00 94.75 85 GLU A O 1
ATOM 707 N N . VAL A 1 86 ? 12.100 -5.098 1.322 1.00 95.56 86 VAL A N 1
ATOM 708 C CA . VAL A 1 86 ? 11.368 -4.165 0.445 1.00 95.56 86 VAL A CA 1
ATOM 709 C C . VAL A 1 86 ? 10.172 -3.537 1.157 1.00 95.56 86 VAL A C 1
ATOM 711 O O . VAL A 1 86 ? 9.996 -2.318 1.069 1.00 95.56 86 VAL A O 1
ATOM 714 N N . LYS A 1 87 ? 9.355 -4.318 1.875 1.00 94.12 87 LYS A N 1
ATOM 715 C CA . LYS A 1 87 ? 8.204 -3.771 2.616 1.00 94.12 87 LYS A CA 1
ATOM 716 C C . LYS A 1 87 ? 8.650 -2.755 3.667 1.00 94.12 87 LYS A C 1
ATOM 718 O O . LYS A 1 87 ? 8.055 -1.681 3.752 1.00 94.12 87 LYS A O 1
ATOM 723 N N . LYS A 1 88 ? 9.735 -3.034 4.393 1.00 91.56 88 LYS A N 1
ATOM 724 C CA . LYS A 1 88 ? 10.317 -2.109 5.377 1.00 91.56 88 LYS A CA 1
ATOM 725 C C . LYS A 1 88 ? 10.817 -0.812 4.727 1.00 91.56 88 LYS A C 1
ATOM 727 O O . LYS A 1 88 ? 10.489 0.301 5.153 1.00 91.56 88 LYS A O 1
ATOM 732 N N . GLN A 1 89 ? 11.567 -0.931 3.634 1.00 90.25 89 GLN A N 1
ATOM 733 C CA . GLN A 1 89 ? 12.297 0.191 3.045 1.00 90.25 89 GLN A CA 1
ATOM 734 C C . GLN A 1 89 ? 11.479 1.044 2.072 1.00 90.25 89 GLN A C 1
ATOM 736 O O . GLN A 1 89 ? 11.669 2.264 2.028 1.00 90.25 89 GLN A O 1
ATOM 741 N N . ALA A 1 90 ? 10.609 0.436 1.264 1.00 88.25 90 ALA A N 1
ATOM 742 C CA . ALA A 1 90 ? 9.975 1.090 0.118 1.00 88.25 90 ALA A CA 1
ATOM 743 C C . ALA A 1 90 ? 8.506 1.482 0.350 1.00 88.25 90 ALA A C 1
ATOM 745 O O . ALA A 1 90 ? 8.017 2.422 -0.288 1.00 88.25 90 ALA A O 1
ATOM 746 N N . SER A 1 91 ? 7.789 0.830 1.270 1.00 86.19 91 SER A N 1
ATOM 747 C CA . SER A 1 91 ? 6.380 1.156 1.521 1.00 86.19 91 SER A CA 1
ATOM 748 C C . SER A 1 91 ? 6.213 2.570 2.075 1.00 86.19 91 SER A C 1
ATOM 750 O O . SER A 1 91 ? 6.779 2.928 3.108 1.00 86.19 91 SER A O 1
ATOM 752 N N . PHE A 1 92 ? 5.445 3.390 1.354 1.00 84.94 92 PHE A N 1
ATOM 753 C CA . PHE A 1 92 ? 5.140 4.791 1.670 1.00 84.94 92 PHE A CA 1
ATOM 754 C C . PHE A 1 92 ? 6.358 5.693 1.932 1.00 84.94 92 PHE A C 1
ATOM 756 O O . PHE A 1 92 ? 6.200 6.754 2.524 1.00 84.94 92 PHE A O 1
ATOM 763 N N . ALA A 1 93 ? 7.564 5.298 1.509 1.00 82.75 93 ALA A N 1
ATOM 764 C CA . ALA A 1 93 ? 8.809 5.972 1.875 1.00 82.75 93 ALA A CA 1
ATOM 765 C C . ALA A 1 93 ? 8.828 7.481 1.542 1.00 82.75 93 ALA A C 1
ATOM 767 O O . ALA A 1 93 ? 8.176 7.952 0.606 1.00 82.75 93 ALA A O 1
ATOM 768 N N . GLY A 1 94 ? 9.628 8.238 2.299 1.00 86.19 94 GLY A N 1
ATOM 769 C CA . GLY A 1 94 ? 9.778 9.687 2.149 1.00 86.19 94 GLY A CA 1
ATOM 770 C C . GLY A 1 94 ? 8.733 10.482 2.934 1.00 86.19 94 GLY A C 1
ATOM 771 O O . GLY A 1 94 ? 8.205 10.019 3.943 1.00 86.19 94 GLY A O 1
ATOM 772 N N . SER A 1 95 ? 8.411 11.690 2.462 1.00 87.75 95 SER A N 1
ATOM 773 C CA . SER A 1 95 ? 7.501 12.613 3.162 1.00 87.75 95 SER A CA 1
ATOM 774 C C . SER A 1 95 ? 6.101 12.037 3.398 1.00 87.75 95 SER A C 1
ATOM 776 O O . SER A 1 95 ? 5.419 12.432 4.339 1.00 87.75 95 SER A O 1
ATOM 778 N N . MET A 1 96 ? 5.667 11.084 2.569 1.00 90.62 96 MET A N 1
ATOM 779 C CA . MET A 1 96 ? 4.387 10.402 2.735 1.00 90.62 96 MET A CA 1
ATOM 780 C C . MET A 1 96 ? 4.330 9.590 4.035 1.00 90.62 96 MET A C 1
ATOM 782 O O . MET A 1 96 ? 3.331 9.693 4.743 1.00 90.62 96 MET A O 1
ATOM 786 N N . ARG A 1 97 ? 5.399 8.856 4.378 1.00 93.50 97 ARG A N 1
ATOM 787 C CA . ARG A 1 97 ? 5.508 8.106 5.639 1.00 93.50 97 ARG A CA 1
ATOM 788 C C . ARG A 1 97 ? 5.463 9.043 6.838 1.00 93.50 97 ARG A C 1
ATOM 790 O O . ARG A 1 97 ? 4.724 8.774 7.772 1.00 93.50 97 ARG A O 1
ATOM 797 N N . ASN A 1 98 ? 6.176 10.167 6.779 1.00 94.50 98 ASN A N 1
ATOM 798 C CA . ASN A 1 98 ? 6.192 11.136 7.878 1.00 94.50 98 ASN A CA 1
ATOM 799 C C . ASN A 1 98 ? 4.786 11.684 8.158 1.00 94.50 98 ASN A C 1
ATOM 801 O O . ASN A 1 98 ? 4.339 11.674 9.297 1.00 94.50 98 ASN A O 1
ATOM 805 N N . ASN A 1 99 ? 4.051 12.080 7.112 1.00 96.25 99 ASN A N 1
ATOM 806 C CA . ASN A 1 99 ? 2.671 12.553 7.269 1.00 96.25 99 ASN A CA 1
ATOM 807 C C . ASN A 1 99 ? 1.736 11.461 7.810 1.00 96.25 99 ASN A C 1
ATOM 809 O O . ASN A 1 99 ? 0.846 11.752 8.603 1.00 96.25 99 ASN A O 1
ATOM 813 N N . LEU A 1 100 ? 1.925 10.216 7.363 1.00 96.88 100 LEU A N 1
ATOM 814 C CA . LEU A 1 100 ? 1.167 9.064 7.841 1.00 96.88 100 LEU A CA 1
ATOM 815 C C . LEU A 1 100 ? 1.405 8.832 9.339 1.00 96.88 100 LEU A C 1
ATOM 817 O O . LEU A 1 100 ? 0.432 8.732 10.074 1.00 96.88 100 LEU A O 1
ATOM 821 N N . ILE A 1 101 ? 2.665 8.825 9.786 1.00 97.25 101 ILE A N 1
ATOM 822 C CA . ILE A 1 101 ? 3.039 8.688 11.203 1.00 97.25 101 ILE A CA 1
ATOM 823 C C . ILE A 1 101 ? 2.391 9.796 12.038 1.00 97.25 101 ILE A C 1
ATOM 825 O O . ILE A 1 101 ? 1.690 9.496 12.995 1.00 97.25 101 ILE A O 1
ATOM 829 N N . THR A 1 102 ? 2.534 11.066 11.637 1.00 97.56 102 THR A N 1
ATOM 830 C CA . THR A 1 102 ? 1.924 12.194 12.363 1.00 97.56 102 THR A CA 1
ATOM 831 C C . THR A 1 102 ? 0.415 12.021 12.520 1.00 97.56 102 THR A C 1
ATOM 833 O O . THR A 1 102 ? -0.116 12.186 13.611 1.00 97.56 102 THR A O 1
ATOM 836 N N . MET A 1 103 ? -0.284 11.651 11.445 1.00 97.94 103 MET A N 1
ATOM 837 C CA . MET A 1 103 ? -1.732 11.450 11.483 1.00 97.94 103 MET A CA 1
ATOM 838 C C . MET A 1 103 ? -2.140 10.259 12.358 1.00 97.94 103 MET A C 1
ATOM 840 O O . MET A 1 103 ? -3.166 10.334 13.024 1.00 97.94 103 MET A O 1
ATOM 844 N N . LEU A 1 104 ? -1.378 9.163 12.361 1.00 98.38 104 LEU A N 1
ATOM 845 C CA . LEU A 1 104 ? -1.683 7.987 13.181 1.00 98.38 104 LEU A CA 1
ATOM 846 C C . LEU A 1 104 ? -1.390 8.221 14.669 1.00 98.38 104 LEU A C 1
ATOM 848 O O . LEU A 1 104 ? -2.178 7.790 15.510 1.00 98.38 104 LEU A O 1
ATOM 852 N N . ASP A 1 105 ? -0.316 8.943 14.986 1.00 98.50 105 ASP A N 1
ATOM 853 C CA . ASP A 1 105 ? 0.008 9.364 16.354 1.00 98.50 105 ASP A CA 1
ATOM 854 C C . ASP A 1 105 ? -1.047 10.352 16.879 1.00 98.50 105 ASP A C 1
ATOM 856 O O . ASP A 1 105 ? -1.515 10.233 18.007 1.00 98.50 105 ASP A O 1
ATOM 860 N N . GLU A 1 106 ? -1.525 11.275 16.037 1.00 98.19 106 GLU A N 1
ATOM 861 C CA . GLU A 1 106 ? -2.638 12.172 16.377 1.00 98.19 106 GLU A CA 1
ATOM 862 C C . GLU A 1 106 ? -3.979 11.455 16.605 1.00 98.19 106 GLU A C 1
ATOM 864 O O . GLU A 1 106 ? -4.884 12.042 17.206 1.00 98.19 106 GLU A O 1
ATOM 869 N N . LEU A 1 107 ? -4.130 10.231 16.092 1.00 98.44 107 LEU A N 1
ATOM 870 C CA . LEU A 1 107 ? -5.269 9.347 16.352 1.00 98.44 107 LEU A CA 1
ATOM 871 C C . LEU A 1 107 ? -5.018 8.391 17.526 1.00 98.44 107 LEU A C 1
ATOM 873 O O . LEU A 1 107 ? -5.843 7.513 17.773 1.00 98.44 107 LEU A O 1
ATOM 877 N N . GLU A 1 108 ? -3.897 8.552 18.231 1.00 98.00 108 GLU A N 1
ATOM 878 C CA . GLU A 1 108 ? -3.486 7.746 19.382 1.00 98.00 108 GLU A CA 1
ATOM 879 C C . GLU A 1 108 ? -3.370 6.242 19.089 1.00 98.00 108 GLU A C 1
ATOM 881 O O . GLU A 1 108 ? -3.503 5.398 19.981 1.00 98.00 108 GLU A O 1
ATOM 886 N N . LEU A 1 109 ? -3.081 5.874 17.834 1.00 98.06 109 LEU A N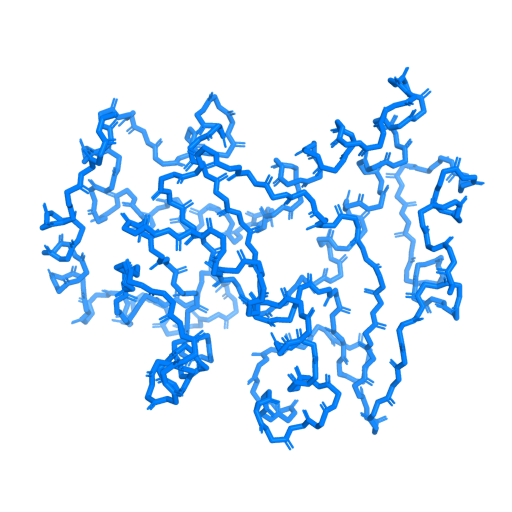 1
ATOM 887 C CA . LEU A 1 109 ? -2.844 4.474 17.482 1.00 98.06 109 LEU A CA 1
ATOM 888 C C . LEU A 1 109 ? -1.605 3.923 18.203 1.00 98.06 109 LEU A C 1
ATOM 890 O O . LEU A 1 109 ? -1.587 2.763 18.602 1.00 98.06 109 LEU A O 1
ATOM 894 N N . ASN A 1 110 ? -0.588 4.757 18.417 1.00 97.19 110 ASN A N 1
ATOM 895 C CA . ASN A 1 110 ? 0.586 4.417 19.217 1.00 97.19 110 ASN A CA 1
ATOM 896 C C . ASN A 1 110 ? 0.202 4.031 20.662 1.00 97.19 110 ASN A C 1
ATOM 898 O O . ASN A 1 110 ? 0.627 2.980 21.137 1.00 97.19 110 ASN A O 1
ATOM 902 N N . ASN A 1 111 ? -0.682 4.802 21.312 1.00 96.56 111 ASN A N 1
ATOM 903 C CA . ASN A 1 111 ? -1.180 4.494 22.658 1.00 96.56 111 ASN A CA 1
ATOM 904 C C . ASN A 1 111 ? -1.959 3.176 22.665 1.00 96.56 111 ASN A C 1
ATOM 906 O O . ASN A 1 111 ? -1.752 2.335 23.535 1.00 96.56 111 ASN A O 1
ATOM 910 N N . LYS A 1 112 ? -2.818 2.963 21.660 1.00 95.75 112 LYS A N 1
ATOM 911 C CA . LYS A 1 112 ? -3.597 1.726 21.509 1.00 95.75 112 LYS A CA 1
ATOM 912 C C . LYS A 1 112 ? -2.707 0.482 21.381 1.00 95.75 112 LYS A C 1
ATOM 914 O O . LYS A 1 112 ? -3.102 -0.591 21.824 1.00 95.75 112 LYS A O 1
ATOM 919 N N . LEU A 1 113 ? -1.521 0.630 20.795 1.00 95.38 113 LEU A N 1
ATOM 920 C CA . LEU A 1 113 ? -0.537 -0.436 20.596 1.00 95.38 113 LEU A CA 1
ATOM 921 C C . LEU A 1 113 ? 0.514 -0.539 21.712 1.00 95.38 113 LEU A C 1
ATOM 923 O O . LEU A 1 113 ? 1.351 -1.435 21.650 1.00 95.38 113 LEU A O 1
ATOM 927 N N . ASN A 1 114 ? 0.499 0.357 22.703 1.00 95.06 114 ASN A N 1
ATOM 928 C CA . ASN A 1 114 ? 1.543 0.485 23.727 1.00 95.06 114 ASN A CA 1
ATOM 929 C C . ASN A 1 114 ? 2.955 0.710 23.144 1.00 95.06 114 ASN A C 1
ATOM 931 O O . ASN A 1 114 ? 3.933 0.128 23.611 1.00 95.06 114 ASN A O 1
ATOM 935 N N . ILE A 1 115 ? 3.062 1.561 22.120 1.00 95.81 115 ILE A N 1
ATOM 936 C CA . ILE A 1 115 ? 4.333 1.971 21.500 1.00 95.81 115 ILE A CA 1
ATOM 937 C C . ILE A 1 115 ? 4.497 3.494 21.591 1.00 95.81 115 ILE A C 1
ATOM 939 O O . ILE A 1 115 ? 3.514 4.225 21.706 1.00 95.81 115 ILE A O 1
ATOM 943 N N . LEU A 1 116 ? 5.733 3.997 21.527 1.00 96.12 116 LEU A N 1
ATOM 944 C CA . LEU A 1 116 ? 6.013 5.431 21.694 1.00 96.12 116 LEU A CA 1
ATOM 945 C C . LEU A 1 116 ? 5.444 6.259 20.538 1.00 96.12 116 LEU A C 1
ATOM 947 O O . LEU A 1 116 ? 4.855 7.316 20.748 1.00 96.12 116 LEU A O 1
ATOM 951 N N . SER A 1 117 ? 5.599 5.762 19.314 1.00 97.62 117 SER A N 1
ATOM 952 C CA . SER A 1 117 ? 5.093 6.379 18.088 1.00 97.62 117 SER A CA 1
ATOM 953 C C . SER A 1 117 ? 4.846 5.293 17.049 1.00 97.62 117 SER A C 1
ATOM 955 O O . SER A 1 117 ? 5.559 4.289 16.990 1.00 97.62 117 SER A O 1
ATOM 957 N N . THR A 1 118 ? 3.881 5.517 16.163 1.00 97.31 118 THR A N 1
ATOM 958 C CA . THR A 1 118 ? 3.626 4.656 15.003 1.00 97.31 118 THR A CA 1
ATOM 959 C C . THR A 1 118 ? 4.776 4.636 13.997 1.00 97.31 118 THR A C 1
ATOM 961 O O . THR A 1 118 ? 4.789 3.778 13.116 1.00 97.31 118 THR A O 1
ATOM 964 N N . SER A 1 119 ? 5.795 5.489 14.155 1.00 95.50 119 SER A N 1
ATOM 965 C CA . SER A 1 119 ? 7.083 5.325 13.468 1.00 95.50 119 SER A CA 1
ATOM 966 C C . SER A 1 119 ? 7.701 3.943 13.709 1.00 95.50 119 SER A C 1
ATOM 968 O O . SER A 1 119 ? 8.204 3.342 12.760 1.00 95.50 119 SER A O 1
ATOM 970 N N . GLN A 1 120 ? 7.551 3.375 14.914 1.00 95.19 120 GLN A N 1
ATOM 971 C CA . GLN A 1 120 ? 8.068 2.043 15.245 1.00 95.19 120 GLN A CA 1
ATOM 972 C C . GLN A 1 120 ? 7.455 0.939 14.366 1.00 95.19 120 GLN A C 1
ATOM 974 O O . GLN A 1 120 ? 8.126 -0.055 14.111 1.00 95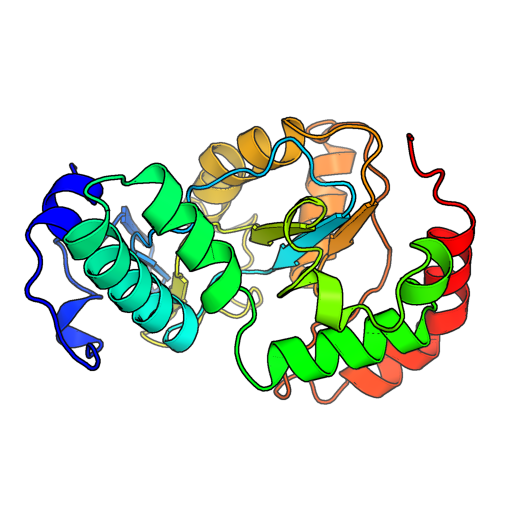.19 120 GLN A O 1
ATOM 979 N N . LEU A 1 121 ? 6.249 1.116 13.802 1.00 94.25 121 LEU A N 1
ATOM 980 C CA . LEU A 1 121 ? 5.644 0.158 12.854 1.00 94.25 121 LEU A CA 1
ATOM 981 C C . LEU A 1 121 ? 6.453 -0.007 11.557 1.00 94.25 121 LEU A C 1
ATOM 983 O O . LEU A 1 121 ? 6.335 -1.017 10.861 1.00 94.25 121 LEU A O 1
ATOM 987 N N . PHE A 1 122 ? 7.259 0.988 11.194 1.00 90.12 122 PHE A N 1
ATOM 988 C CA . PHE A 1 122 ? 8.095 0.944 9.996 1.00 90.12 122 PHE A CA 1
ATOM 989 C C . PHE A 1 122 ? 9.521 0.461 10.278 1.00 90.12 122 PHE A C 1
ATOM 991 O O . PHE A 1 122 ? 10.258 0.235 9.320 1.00 90.12 122 PHE A O 1
ATOM 998 N N . ASP A 1 123 ? 9.873 0.257 11.553 1.00 86.44 123 ASP A N 1
ATOM 999 C CA . ASP A 1 123 ? 11.210 -0.122 12.003 1.00 86.44 123 ASP A CA 1
ATOM 1000 C C . ASP A 1 123 ? 11.160 -1.294 13.003 1.00 86.44 123 ASP A C 1
ATOM 1002 O O . ASP A 1 123 ? 11.134 -2.450 12.582 1.00 86.44 123 ASP A O 1
ATOM 1006 N N . GLU A 1 124 ? 11.157 -1.015 14.310 1.00 79.06 124 GLU A N 1
ATOM 1007 C CA . GLU A 1 124 ? 11.290 -2.008 15.393 1.00 79.06 124 GLU A CA 1
ATOM 1008 C C . GLU A 1 124 ? 10.093 -2.965 15.502 1.00 79.06 124 GLU A C 1
ATOM 1010 O O . GLU A 1 124 ? 10.260 -4.157 15.741 1.00 79.06 124 GLU A O 1
ATOM 1015 N N . GLN A 1 125 ? 8.884 -2.449 15.285 1.00 86.44 125 GLN A N 1
ATOM 1016 C CA . GLN A 1 125 ? 7.607 -3.163 15.385 1.00 86.44 125 GLN A CA 1
ATOM 1017 C C . GLN A 1 125 ? 7.037 -3.498 14.001 1.00 86.44 125 GLN A C 1
ATOM 1019 O O . GLN A 1 125 ? 5.825 -3.601 13.810 1.00 86.44 125 GLN A O 1
ATOM 1024 N N . ASN A 1 126 ? 7.900 -3.673 12.996 1.00 88.75 126 ASN A N 1
ATOM 1025 C CA . ASN A 1 126 ? 7.455 -3.990 11.638 1.00 88.75 126 ASN A CA 1
ATOM 1026 C C . ASN A 1 126 ? 6.726 -5.341 11.530 1.00 88.75 126 ASN A C 1
ATOM 1028 O O . ASN A 1 126 ? 5.924 -5.538 10.619 1.00 88.75 126 ASN A O 1
ATOM 1032 N N . SER A 1 127 ? 6.932 -6.238 12.498 1.00 91.94 127 SER A N 1
ATOM 1033 C CA . SER A 1 127 ? 6.269 -7.542 12.582 1.00 91.94 127 SER A CA 1
ATOM 1034 C C . SER A 1 127 ? 4.743 -7.464 12.688 1.00 91.94 127 SER A C 1
ATOM 1036 O O . SER A 1 127 ? 4.081 -8.407 12.263 1.00 91.94 127 SER A O 1
ATOM 1038 N N . ILE A 1 128 ? 4.169 -6.357 13.177 1.00 95.06 128 ILE A N 1
ATOM 1039 C CA . ILE A 1 128 ? 2.709 -6.187 13.305 1.00 95.06 128 ILE A CA 1
ATOM 1040 C C . ILE A 1 128 ? 2.082 -5.346 12.183 1.00 95.06 128 ILE A C 1
ATOM 1042 O O . ILE A 1 128 ? 0.864 -5.146 12.179 1.00 95.06 128 ILE A O 1
ATOM 1046 N N . LEU A 1 129 ? 2.880 -4.866 11.224 1.00 96.62 129 LEU A N 1
ATOM 1047 C CA . LEU A 1 129 ? 2.421 -4.058 10.096 1.00 96.62 129 LEU A CA 1
ATOM 1048 C C . LEU A 1 129 ? 2.435 -4.869 8.795 1.00 96.62 129 LEU A C 1
ATOM 1050 O O . LEU A 1 129 ? 3.450 -5.451 8.412 1.00 96.62 129 LEU A O 1
ATOM 1054 N N . HIS A 1 130 ? 1.332 -4.816 8.051 1.00 97.56 130 HIS A N 1
ATOM 1055 C CA . HIS A 1 130 ? 1.304 -5.136 6.627 1.00 97.56 130 HIS A CA 1
ATOM 1056 C C . HIS A 1 130 ? 1.035 -3.873 5.810 1.00 97.56 130 HIS A C 1
ATOM 1058 O O . HIS A 1 130 ? 0.260 -2.997 6.197 1.00 97.56 130 HIS A O 1
ATOM 1064 N N . THR A 1 131 ? 1.676 -3.764 4.650 1.00 97.00 131 THR A N 1
ATOM 1065 C CA . THR A 1 131 ? 1.448 -2.651 3.720 1.00 97.00 131 THR A CA 1
ATOM 1066 C C . THR A 1 131 ? 1.138 -3.196 2.342 1.00 97.00 131 THR A C 1
ATOM 1068 O O . THR A 1 131 ? 1.836 -4.076 1.834 1.00 97.00 131 THR A O 1
ATOM 1071 N N . THR A 1 132 ? 0.099 -2.658 1.718 1.00 97.62 132 THR A N 1
ATOM 1072 C CA . THR A 1 132 ? -0.335 -3.087 0.391 1.00 97.62 132 THR A CA 1
ATOM 1073 C C . THR A 1 132 ? -0.984 -1.938 -0.377 1.00 97.62 132 THR A C 1
ATOM 1075 O O . THR A 1 132 ? -0.962 -0.780 0.049 1.00 97.62 132 THR A O 1
ATOM 1078 N N . SER A 1 133 ? -1.497 -2.216 -1.566 1.00 97.94 133 SER A N 1
ATOM 1079 C CA . SER A 1 133 ? -2.205 -1.257 -2.409 1.00 97.94 133 SER A CA 1
ATOM 1080 C C . SER A 1 133 ? -3.302 -1.965 -3.190 1.00 97.94 133 SER A C 1
ATOM 1082 O O . SER A 1 133 ? -3.120 -3.116 -3.576 1.00 97.94 133 SER A O 1
ATOM 1084 N N . ILE A 1 134 ? -4.412 -1.270 -3.460 1.00 98.31 134 ILE A N 1
ATOM 1085 C CA . ILE A 1 134 ? -5.514 -1.833 -4.265 1.00 98.31 134 ILE A CA 1
ATOM 1086 C C . ILE A 1 134 ? -5.034 -2.259 -5.658 1.00 98.31 134 ILE A C 1
ATOM 1088 O O . ILE A 1 134 ? -5.506 -3.249 -6.200 1.00 98.31 134 ILE A O 1
ATOM 1092 N N . ILE A 1 135 ? -4.044 -1.556 -6.211 1.00 98.12 135 ILE A N 1
ATOM 1093 C CA . ILE A 1 135 ? -3.259 -2.018 -7.349 1.00 98.12 135 ILE A CA 1
ATOM 1094 C C . ILE A 1 135 ? -1.856 -2.295 -6.810 1.00 98.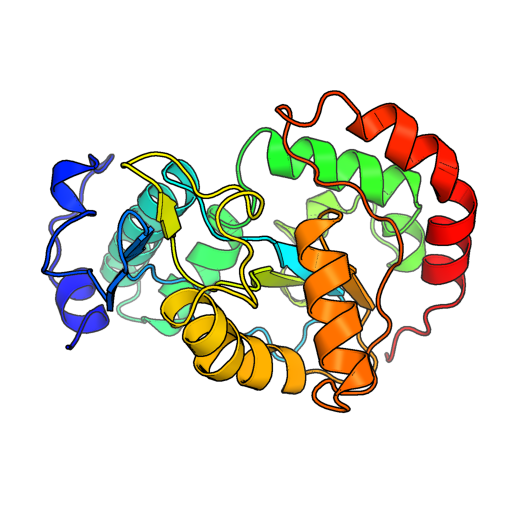12 135 ILE A C 1
ATOM 1096 O O . ILE A 1 135 ? -1.078 -1.373 -6.563 1.00 98.12 135 ILE A O 1
ATOM 1100 N N . LYS A 1 136 ? -1.559 -3.575 -6.558 1.00 96.19 136 LYS A N 1
ATOM 1101 C CA . LYS A 1 136 ? -0.355 -4.034 -5.838 1.00 96.19 136 LYS A CA 1
ATOM 1102 C C . LYS A 1 136 ? 0.956 -3.505 -6.429 1.00 96.19 136 LYS A C 1
ATOM 1104 O O . LYS A 1 136 ? 1.918 -3.268 -5.700 1.00 96.19 136 LYS A O 1
ATOM 1109 N N . TYR A 1 137 ? 0.987 -3.314 -7.744 1.00 97.75 137 TYR A N 1
ATOM 1110 C CA . TYR A 1 137 ? 2.202 -3.046 -8.499 1.00 97.75 137 TYR A CA 1
ATOM 1111 C C . TYR A 1 137 ? 2.237 -1.635 -9.102 1.00 97.75 137 TYR A C 1
ATOM 1113 O O . TYR A 1 137 ? 1.180 -1.083 -9.415 1.00 97.75 137 TYR A O 1
ATOM 1121 N N . PRO A 1 138 ? 3.440 -1.047 -9.284 1.00 97.88 138 PRO A N 1
ATOM 1122 C CA . PRO A 1 138 ? 3.612 0.287 -9.841 1.00 97.88 138 PRO A CA 1
ATOM 1123 C C . PRO A 1 138 ? 2.808 0.522 -11.116 1.00 97.88 138 PRO A C 1
ATOM 1125 O O . PRO A 1 138 ? 3.007 -0.146 -12.132 1.00 97.88 138 PRO A O 1
ATOM 1128 N N . THR A 1 139 ? 1.929 1.517 -11.051 1.00 98.38 139 THR A N 1
ATOM 1129 C CA . THR A 1 139 ? 1.006 1.864 -12.127 1.00 98.38 139 THR A CA 1
ATOM 1130 C C . THR A 1 139 ? 1.208 3.308 -12.557 1.00 98.38 139 THR A C 1
ATOM 1132 O O . THR A 1 139 ? 1.277 4.231 -11.735 1.00 98.38 139 THR A O 1
ATOM 1135 N N . PHE A 1 140 ? 1.268 3.514 -13.868 1.00 98.31 140 PHE A N 1
ATOM 1136 C CA . PHE A 1 140 ? 1.500 4.810 -14.488 1.00 98.31 140 PHE A CA 1
ATOM 1137 C C . PHE A 1 140 ? 0.383 5.140 -15.477 1.00 98.31 140 PHE A C 1
ATOM 1139 O O . PHE A 1 140 ? -0.176 4.253 -16.109 1.00 98.31 140 PHE A O 1
ATOM 1146 N N . ASN A 1 141 ? 0.050 6.426 -15.596 1.00 97.75 141 ASN A N 1
ATOM 1147 C CA . ASN A 1 141 ? -0.848 6.960 -16.616 1.00 97.75 141 ASN A CA 1
ATOM 1148 C C . ASN A 1 141 ? -0.093 8.021 -17.423 1.00 97.75 141 ASN A C 1
ATOM 1150 O O . ASN A 1 141 ? 0.289 9.055 -16.864 1.00 9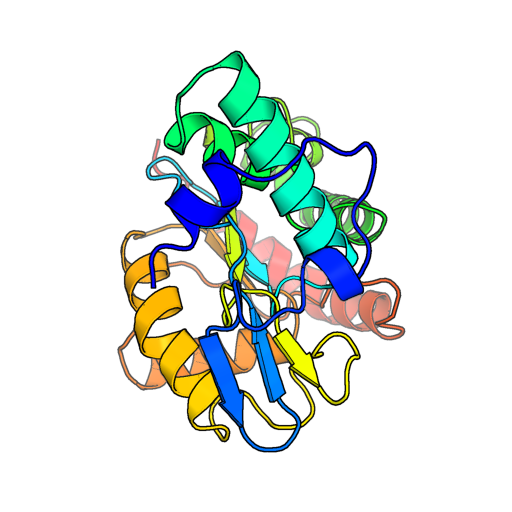7.75 141 ASN A O 1
ATOM 1154 N N . LYS A 1 142 ? 0.142 7.769 -18.717 1.00 96.06 142 LYS A N 1
ATOM 1155 C CA . LYS A 1 142 ? 0.973 8.631 -19.585 1.00 96.06 142 LYS A CA 1
ATOM 1156 C C . LYS A 1 142 ? 2.362 8.892 -18.972 1.00 96.06 142 LYS A C 1
ATOM 1158 O O . LYS A 1 142 ? 2.791 10.041 -18.856 1.00 96.06 142 LYS A O 1
ATOM 1163 N N . GLY A 1 143 ? 3.018 7.841 -18.468 1.00 95.38 143 GLY A N 1
ATOM 1164 C CA . GLY A 1 143 ? 4.346 7.915 -17.838 1.00 95.38 143 GLY A CA 1
ATOM 1165 C C . GLY A 1 143 ? 4.426 8.629 -16.473 1.00 95.38 143 GLY A C 1
ATOM 1166 O O . GLY A 1 143 ? 5.520 8.747 -15.901 1.00 95.38 143 GLY A O 1
ATOM 1167 N N . LYS A 1 144 ? 3.301 9.109 -15.922 1.00 96.56 144 LYS A N 1
ATOM 1168 C CA . LYS A 1 144 ? 3.205 9.734 -14.586 1.00 96.56 144 LYS A CA 1
ATOM 1169 C C . LYS A 1 144 ? 2.594 8.765 -13.578 1.00 96.56 144 LYS A C 1
ATOM 1171 O O . LYS A 1 144 ? 1.814 7.905 -13.966 1.00 96.56 144 LYS A O 1
ATOM 1176 N N . ASN A 1 145 ? 2.914 8.919 -12.290 1.00 96.25 145 ASN A N 1
ATOM 1177 C CA . ASN A 1 145 ? 2.322 8.095 -11.226 1.00 96.25 145 ASN A CA 1
ATOM 1178 C C . ASN A 1 145 ? 0.789 8.133 -11.316 1.00 96.25 145 ASN A C 1
ATOM 1180 O O . ASN A 1 145 ? 0.199 9.217 -11.352 1.00 96.25 145 ASN A O 1
ATOM 1184 N N . TYR A 1 146 ? 0.151 6.966 -11.343 1.00 97.19 146 TYR A N 1
ATOM 1185 C CA . TYR A 1 146 ? -1.302 6.885 -11.320 1.00 97.19 146 TYR A CA 1
ATOM 1186 C C . TYR A 1 146 ? -1.844 7.296 -9.942 1.00 97.19 146 TYR A C 1
ATOM 1188 O O . TYR A 1 146 ? -1.320 6.905 -8.903 1.00 97.19 146 TYR A O 1
ATOM 1196 N N . THR A 1 147 ? -2.893 8.119 -9.933 1.00 94.56 147 THR A N 1
ATOM 1197 C CA . THR A 1 147 ? -3.417 8.776 -8.720 1.00 94.56 147 THR A CA 1
ATOM 1198 C C . THR A 1 147 ? -4.768 8.232 -8.262 1.00 94.56 147 THR A C 1
ATOM 1200 O O . THR A 1 147 ? -5.383 8.808 -7.369 1.00 94.56 147 THR A O 1
ATOM 1203 N N 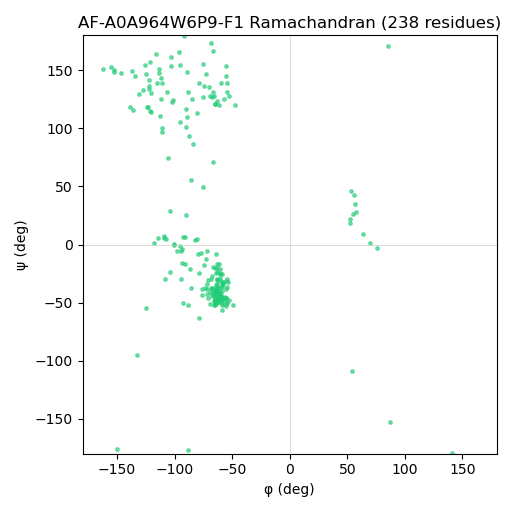. GLY A 1 148 ? -5.287 7.179 -8.904 1.00 95.00 148 GLY A N 1
ATOM 1204 C CA . GLY A 1 148 ? -6.613 6.629 -8.594 1.00 95.00 148 GLY A CA 1
ATOM 1205 C C . GLY A 1 148 ? -7.800 7.446 -9.126 1.00 95.00 148 GLY A C 1
ATOM 1206 O O . GLY A 1 148 ? -8.947 7.044 -8.947 1.00 95.00 148 GLY A O 1
ATOM 1207 N N . ARG A 1 149 ? -7.564 8.604 -9.765 1.00 92.19 149 ARG A N 1
ATOM 1208 C CA . ARG A 1 149 ? -8.639 9.510 -10.214 1.00 92.19 149 ARG A CA 1
ATOM 1209 C C . ARG A 1 149 ? -9.095 9.258 -11.652 1.00 92.19 149 ARG A C 1
ATOM 1211 O O . ARG A 1 149 ? -10.294 9.179 -11.900 1.00 92.19 149 ARG A O 1
ATOM 1218 N N . THR A 1 150 ? -8.155 9.187 -12.593 1.00 92.94 150 THR A N 1
ATOM 1219 C CA . THR A 1 150 ? -8.470 9.086 -14.024 1.00 92.94 150 THR A CA 1
ATOM 1220 C C . THR A 1 150 ? -7.526 8.092 -14.697 1.00 92.94 150 THR A C 1
ATOM 1222 O O . THR A 1 150 ? -6.318 8.349 -14.708 1.00 92.94 150 THR A O 1
ATOM 1225 N N . PRO A 1 151 ? -8.040 6.992 -15.277 1.00 95.56 151 PRO A N 1
ATOM 1226 C CA . PRO A 1 151 ? -9.422 6.502 -15.162 1.00 95.56 151 PRO A CA 1
ATOM 1227 C C . PRO A 1 151 ? -9.727 5.995 -13.736 1.00 95.56 151 PRO A C 1
ATOM 1229 O O . PRO A 1 151 ? -8.830 5.973 -12.898 1.00 95.56 151 PRO A O 1
ATOM 1232 N N . LEU A 1 152 ? -10.978 5.633 -13.430 1.00 97.06 152 LEU A N 1
ATOM 1233 C CA . LEU A 1 152 ? -11.343 5.054 -12.125 1.00 97.06 152 LEU A CA 1
ATOM 1234 C C . LEU A 1 152 ? -10.962 3.561 -12.076 1.00 97.06 152 LEU A C 1
ATOM 1236 O O . LEU A 1 152 ? -11.243 2.873 -13.063 1.00 97.06 152 LEU A O 1
ATOM 1240 N N . PRO A 1 153 ? -10.409 3.035 -10.960 1.00 97.62 153 PRO A N 1
ATOM 1241 C CA . PRO A 1 153 ? -9.909 1.658 -10.902 1.00 97.62 153 PRO A CA 1
ATOM 1242 C C . PRO A 1 153 ? -10.953 0.610 -11.302 1.00 97.62 153 PRO A C 1
ATOM 1244 O O . PRO A 1 153 ? -10.741 -0.138 -12.245 1.00 97.62 153 PRO A O 1
ATOM 1247 N N . LEU A 1 154 ? -12.137 0.638 -10.681 1.00 97.19 154 LEU A N 1
ATOM 1248 C CA . LEU A 1 154 ? -13.206 -0.341 -10.935 1.00 97.19 154 LEU A CA 1
ATOM 1249 C C . LEU A 1 154 ? -13.907 -0.188 -12.298 1.00 97.19 154 LEU A C 1
ATOM 1251 O O . LEU A 1 154 ? -14.768 -0.992 -12.634 1.00 97.19 154 LEU A O 1
ATOM 1255 N N . ARG A 1 155 ? -13.580 0.854 -13.076 1.00 96.44 155 ARG A N 1
ATOM 1256 C CA . ARG A 1 155 ? -14.110 1.077 -14.438 1.00 96.44 155 ARG A CA 1
ATOM 1257 C C . ARG A 1 155 ? -13.059 0.856 -15.530 1.00 96.44 155 ARG A C 1
ATOM 1259 O O . ARG A 1 155 ? -13.302 1.207 -16.681 1.00 96.44 155 ARG A O 1
ATOM 1266 N N . THR A 1 156 ? -11.881 0.365 -15.158 1.00 97.38 156 THR A N 1
ATOM 1267 C CA . THR A 1 156 ? -10.761 0.115 -16.071 1.00 97.38 156 THR A CA 1
ATOM 1268 C C . THR A 1 156 ? -10.395 -1.349 -15.939 1.00 97.38 156 THR A C 1
ATOM 1270 O O . THR A 1 156 ? -10.023 -1.771 -14.846 1.00 97.38 156 THR A O 1
ATOM 1273 N N . GLU A 1 157 ? -10.518 -2.113 -17.017 1.00 97.88 157 GLU A N 1
ATOM 1274 C CA . GLU A 1 157 ? -10.513 -3.576 -16.957 1.00 97.88 157 GLU A CA 1
ATOM 1275 C C . GLU A 1 157 ? -9.194 -4.115 -16.398 1.00 97.88 157 GLU A C 1
ATOM 1277 O O . GLU A 1 157 ? -9.195 -4.905 -15.459 1.00 97.88 157 GLU A O 1
ATOM 1282 N N . ILE A 1 158 ? -8.055 -3.599 -16.871 1.00 97.75 158 ILE A N 1
ATOM 1283 C CA . ILE A 1 158 ? -6.744 -3.992 -16.354 1.00 97.75 158 ILE A CA 1
ATOM 1284 C C . ILE A 1 158 ? -6.621 -3.689 -14.855 1.00 97.75 158 ILE A C 1
ATOM 1286 O O . ILE A 1 158 ? -6.165 -4.534 -14.098 1.00 97.75 158 ILE A O 1
ATOM 1290 N N . LEU A 1 159 ? -7.074 -2.523 -14.383 1.00 98.50 159 LEU A N 1
ATOM 1291 C CA . LEU A 1 159 ? -6.955 -2.151 -12.967 1.00 98.50 159 LEU A CA 1
ATOM 1292 C C . LEU A 1 159 ? -7.870 -3.005 -12.087 1.00 98.50 159 LEU A C 1
ATOM 1294 O O . LEU A 1 159 ? -7.453 -3.435 -11.013 1.00 98.50 159 LEU A O 1
ATOM 1298 N N . LYS A 1 160 ? -9.094 -3.264 -12.555 1.00 98.38 160 LYS A N 1
ATOM 1299 C CA . LYS A 1 160 ? -10.055 -4.147 -11.896 1.00 98.38 160 LYS A CA 1
ATOM 1300 C C . LYS A 1 160 ? -9.501 -5.570 -11.782 1.00 98.38 160 LYS A C 1
ATOM 1302 O O . LYS A 1 160 ? -9.497 -6.117 -10.685 1.00 98.38 160 LYS A O 1
ATOM 1307 N N . ASN A 1 161 ? -8.921 -6.107 -12.854 1.00 97.94 161 ASN A N 1
ATOM 1308 C CA . ASN A 1 161 ? -8.312 -7.437 -12.851 1.00 97.94 161 ASN A CA 1
ATOM 1309 C C . ASN A 1 161 ? -7.160 -7.554 -11.843 1.00 97.94 161 ASN A C 1
ATOM 1311 O O . ASN A 1 161 ? -7.039 -8.579 -11.178 1.00 97.94 161 ASN A O 1
ATOM 1315 N N . PHE A 1 162 ? -6.343 -6.508 -11.675 1.00 97.50 162 PHE A N 1
ATOM 1316 C CA . PHE A 1 162 ? -5.301 -6.476 -10.638 1.00 97.50 162 PHE A CA 1
ATOM 1317 C C . PHE A 1 162 ? -5.877 -6.409 -9.216 1.00 97.50 162 PHE A C 1
ATOM 1319 O O . PHE A 1 162 ? -5.340 -7.043 -8.306 1.00 97.50 162 PHE A O 1
ATOM 1326 N N . ILE A 1 163 ? -6.976 -5.679 -9.009 1.00 98.50 163 ILE A N 1
ATOM 1327 C CA . ILE A 1 163 ? -7.681 -5.680 -7.719 1.00 98.50 163 ILE A CA 1
ATOM 1328 C C . ILE A 1 163 ? -8.174 -7.100 -7.407 1.00 98.50 163 ILE A C 1
ATOM 1330 O O . ILE A 1 163 ? -7.905 -7.622 -6.327 1.00 98.50 163 ILE A O 1
ATOM 1334 N N . GLU A 1 164 ? -8.840 -7.748 -8.362 1.00 98.31 164 GLU A N 1
ATOM 1335 C CA . GLU A 1 164 ? -9.455 -9.064 -8.167 1.00 98.31 164 GLU A CA 1
ATOM 1336 C C . GLU A 1 164 ? -8.432 -10.200 -8.062 1.00 98.31 164 GLU A C 1
ATOM 1338 O O . GLU A 1 164 ? -8.589 -11.097 -7.241 1.00 98.31 164 GLU A O 1
ATOM 1343 N N . SER A 1 165 ? -7.355 -10.150 -8.846 1.00 96.94 165 SER A N 1
ATOM 1344 C CA . SER A 1 165 ? -6.371 -11.240 -8.922 1.00 96.94 165 SER A CA 1
ATOM 1345 C C . SER A 1 165 ? -5.219 -11.101 -7.925 1.00 96.94 165 SER A C 1
ATOM 1347 O O . SER A 1 165 ? -4.487 -12.065 -7.703 1.00 96.94 165 SER A O 1
ATOM 1349 N N . ASN A 1 166 ? -5.004 -9.914 -7.345 1.00 96.75 166 ASN A N 1
ATOM 1350 C CA . ASN A 1 166 ? -3.895 -9.677 -6.417 1.00 96.75 166 ASN A CA 1
ATOM 1351 C C . ASN A 1 166 ? -4.357 -9.129 -5.072 1.00 96.75 166 ASN A C 1
ATOM 1353 O O . ASN A 1 166 ? -4.016 -9.706 -4.044 1.00 96.75 166 ASN A O 1
ATOM 1357 N N . PHE A 1 167 ? -5.108 -8.027 -5.067 1.00 98.19 167 PHE A N 1
ATOM 1358 C CA . PHE A 1 167 ? -5.484 -7.374 -3.815 1.00 98.19 167 PHE A CA 1
ATOM 1359 C C . PHE A 1 167 ? -6.509 -8.191 -3.020 1.00 98.19 167 PHE A C 1
ATOM 1361 O O . PHE A 1 167 ? -6.303 -8.382 -1.825 1.00 98.19 167 PHE A O 1
ATOM 1368 N N . LEU A 1 168 ? -7.565 -8.708 -3.662 1.00 98.19 168 LEU A N 1
ATOM 1369 C CA . LEU A 1 168 ? -8.599 -9.508 -2.993 1.00 98.19 168 LEU A CA 1
ATOM 1370 C C . LEU A 1 168 ? -8.032 -10.768 -2.309 1.00 98.19 168 LEU A C 1
ATOM 1372 O O . LEU A 1 168 ? -8.244 -10.916 -1.105 1.00 98.19 168 LEU A O 1
ATOM 1376 N N . PRO A 1 169 ? -7.253 -11.636 -2.993 1.00 97.56 169 PRO A N 1
ATOM 1377 C CA . PRO A 1 169 ? -6.620 -12.773 -2.333 1.00 97.56 169 PRO A CA 1
ATOM 1378 C C . PRO A 1 169 ? -5.691 -12.353 -1.196 1.00 97.56 169 PRO A C 1
ATOM 1380 O O . PRO A 1 169 ? -5.617 -13.042 -0.189 1.00 97.56 169 PRO A O 1
ATOM 1383 N N . GLU A 1 170 ? -4.979 -11.230 -1.338 1.00 97.62 170 GLU A N 1
ATOM 1384 C CA . GLU A 1 170 ? -4.047 -10.747 -0.319 1.00 97.62 170 GLU A CA 1
ATOM 1385 C C . GLU A 1 170 ? -4.770 -10.267 0.944 1.00 97.62 170 GLU A C 1
ATOM 1387 O O . GLU A 1 170 ? -4.421 -10.713 2.036 1.00 97.62 170 GLU A O 1
ATOM 1392 N N . ILE A 1 171 ? -5.771 -9.390 0.807 1.00 97.81 171 ILE A N 1
ATOM 1393 C CA . ILE A 1 171 ? -6.490 -8.809 1.949 1.00 97.81 171 ILE A CA 1
ATOM 1394 C C . ILE A 1 171 ? -7.347 -9.847 2.682 1.00 97.81 171 ILE A C 1
ATOM 1396 O O . ILE A 1 171 ? -7.488 -9.760 3.899 1.00 97.81 171 ILE A O 1
ATOM 1400 N N . ASN A 1 172 ? -7.840 -10.867 1.975 1.00 97.19 172 ASN A N 1
ATOM 1401 C CA . ASN A 1 172 ? -8.616 -11.960 2.564 1.00 97.19 172 ASN A CA 1
ATOM 1402 C C . ASN A 1 172 ? -7.749 -13.046 3.234 1.00 97.19 172 ASN A C 1
ATOM 1404 O O . ASN A 1 172 ? -8.285 -14.028 3.732 1.00 97.19 172 ASN A O 1
ATOM 1408 N N . ASN A 1 173 ? -6.422 -12.874 3.321 1.00 96.00 173 ASN A N 1
ATOM 1409 C CA . ASN A 1 173 ? -5.614 -13.654 4.276 1.00 96.00 173 ASN A CA 1
ATOM 1410 C C . ASN A 1 173 ? -5.739 -13.131 5.713 1.00 96.00 173 ASN A C 1
ATOM 1412 O O . ASN A 1 173 ? -5.177 -13.719 6.635 1.00 96.00 173 ASN A O 1
ATOM 1416 N N . PHE A 1 174 ? -6.414 -11.997 5.900 1.00 95.75 174 PHE A N 1
ATOM 1417 C CA . PHE A 1 174 ? -6.530 -11.320 7.178 1.00 95.75 174 PHE A CA 1
ATOM 1418 C C . PHE A 1 174 ? -7.978 -11.306 7.654 1.00 95.75 174 PHE A C 1
ATOM 1420 O O . PHE A 1 174 ? -8.899 -11.039 6.878 1.00 95.75 174 PHE A O 1
ATOM 1427 N N . GLU A 1 175 ? -8.151 -11.537 8.950 1.00 94.25 175 GLU A N 1
ATOM 1428 C CA . GLU A 1 175 ? -9.425 -11.446 9.658 1.00 94.25 175 GLU A CA 1
ATOM 1429 C C . GLU A 1 175 ? -9.227 -10.685 10.970 1.00 94.25 175 GLU A C 1
ATOM 1431 O O . GLU A 1 175 ? -8.169 -10.783 11.605 1.00 94.25 175 GLU A O 1
ATOM 1436 N N . ASN A 1 176 ? -10.244 -9.915 11.361 1.00 93.94 176 ASN A N 1
ATOM 1437 C CA . ASN A 1 176 ? -10.281 -9.105 12.580 1.00 93.94 176 ASN A CA 1
ATOM 1438 C C . ASN A 1 176 ? -9.105 -8.115 12.711 1.00 93.94 176 ASN A C 1
ATOM 1440 O O . ASN A 1 176 ? -8.714 -7.725 13.812 1.00 93.94 176 ASN A O 1
ATOM 1444 N N . LYS A 1 177 ? -8.509 -7.683 11.588 1.00 95.94 177 LYS A N 1
ATOM 1445 C CA . LYS A 1 177 ? -7.392 -6.720 11.578 1.00 95.94 177 LYS A CA 1
ATOM 1446 C C . LYS A 1 177 ? -7.884 -5.293 11.360 1.00 95.94 177 LYS A C 1
ATOM 1448 O O . LYS A 1 177 ? -8.918 -5.072 10.725 1.00 95.94 177 LYS A O 1
ATOM 1453 N N . LEU A 1 178 ? -7.112 -4.312 11.834 1.00 97.69 178 LEU A N 1
ATOM 1454 C CA . LEU A 1 178 ? -7.365 -2.901 11.539 1.00 97.69 178 LEU A CA 1
ATOM 1455 C C . LEU A 1 178 ? -6.818 -2.551 10.150 1.00 97.69 178 LEU A C 1
ATOM 1457 O O . LEU A 1 178 ? -5.605 -2.525 9.935 1.00 97.69 178 LEU A O 1
ATOM 1461 N N . VAL A 1 179 ? -7.708 -2.233 9.213 1.00 98.31 179 VAL A N 1
ATOM 1462 C CA . VAL A 1 179 ? -7.369 -1.812 7.851 1.00 98.31 179 VAL A CA 1
ATOM 1463 C C . VAL A 1 179 ? -7.498 -0.298 7.725 1.00 98.31 179 VAL A C 1
ATOM 1465 O O . VAL A 1 179 ? -8.560 0.274 7.956 1.00 98.31 179 VAL A O 1
ATOM 1468 N N . ILE A 1 180 ? -6.423 0.362 7.299 1.00 98.56 180 ILE A N 1
ATOM 1469 C CA . ILE A 1 180 ? -6.331 1.815 7.139 1.00 98.56 180 ILE A CA 1
ATOM 1470 C C . ILE A 1 180 ? -6.249 2.152 5.640 1.00 98.56 180 ILE A C 1
ATOM 1472 O O . ILE A 1 180 ? -5.163 2.092 5.047 1.00 98.56 180 ILE A O 1
ATOM 1476 N N . PRO A 1 181 ? -7.379 2.491 4.990 1.00 98.12 181 PRO A N 1
ATOM 1477 C CA . PRO A 1 181 ? -7.398 2.903 3.593 1.00 98.12 181 PRO A CA 1
ATOM 1478 C C . PRO A 1 181 ? -6.884 4.329 3.418 1.00 98.12 181 PRO A C 1
ATOM 1480 O O . PRO A 1 181 ? -7.395 5.271 4.015 1.00 98.12 181 PRO A O 1
ATOM 1483 N N . LEU A 1 182 ? -5.909 4.523 2.536 1.00 97.25 182 LEU A N 1
ATOM 1484 C CA . LEU A 1 182 ? -5.327 5.839 2.303 1.00 97.25 182 LEU A CA 1
ATOM 1485 C C . LEU A 1 182 ? -6.110 6.617 1.238 1.00 97.25 182 LEU A C 1
ATOM 1487 O O . LEU A 1 182 ? -5.824 6.550 0.041 1.00 97.25 182 LEU A O 1
ATOM 1491 N N . GLY A 1 183 ? -7.061 7.433 1.689 1.00 95.94 183 GLY A N 1
ATOM 1492 C CA . GLY A 1 183 ? -7.790 8.390 0.864 1.00 95.94 183 GLY A CA 1
ATOM 1493 C C . GLY A 1 183 ? -9.011 7.837 0.132 1.00 95.94 183 GLY A C 1
ATOM 1494 O O . GLY A 1 183 ? -9.262 6.638 0.045 1.00 95.94 183 GLY A O 1
ATOM 1495 N N . THR A 1 184 ? -9.772 8.760 -0.461 1.00 94.44 184 THR A N 1
ATOM 1496 C CA . THR A 1 184 ? -11.125 8.499 -0.980 1.00 94.44 184 THR A CA 1
ATOM 1497 C C . THR A 1 184 ? -11.186 7.487 -2.119 1.00 94.44 184 THR A C 1
ATOM 1499 O O . THR A 1 184 ? -12.197 6.807 -2.261 1.00 94.44 184 THR A O 1
ATOM 1502 N N . CYS A 1 185 ? -10.134 7.374 -2.935 1.00 96.25 185 CYS A N 1
ATOM 1503 C CA . CYS A 1 185 ? -10.065 6.350 -3.976 1.00 96.25 185 CYS A CA 1
ATOM 1504 C C . CYS A 1 185 ? -10.067 4.949 -3.358 1.00 96.25 185 CYS A C 1
ATOM 1506 O O . CYS A 1 185 ? -10.873 4.114 -3.757 1.00 96.25 185 CYS A O 1
ATOM 1508 N N . VAL A 1 186 ? -9.190 4.712 -2.378 1.00 98.12 186 VAL A N 1
ATOM 1509 C CA . VAL A 1 186 ? -9.068 3.416 -1.706 1.00 98.12 186 VAL A CA 1
ATOM 1510 C C . VAL A 1 186 ? -10.350 3.109 -0.943 1.00 98.12 186 VAL A C 1
ATOM 1512 O O . VAL A 1 186 ? -10.915 2.040 -1.139 1.00 98.12 186 VAL A O 1
ATOM 1515 N N . SER A 1 187 ? -10.870 4.067 -0.165 1.00 97.31 187 SER A N 1
ATOM 1516 C CA . SER A 1 187 ? -12.120 3.877 0.580 1.00 97.31 187 SER A CA 1
ATOM 1517 C C . SER A 1 187 ? -13.279 3.463 -0.331 1.00 97.31 187 SER A C 1
ATOM 1519 O O . SER A 1 187 ? -13.960 2.497 -0.029 1.00 97.31 187 SER A O 1
ATOM 1521 N N . LYS A 1 188 ? -13.466 4.122 -1.485 1.00 97.44 188 LYS A N 1
ATOM 1522 C CA . LYS A 1 188 ? -14.538 3.770 -2.434 1.00 97.44 188 LYS A CA 1
ATOM 1523 C C . LYS A 1 188 ? -14.388 2.370 -3.021 1.00 97.44 188 LYS A C 1
ATOM 1525 O O . LYS A 1 188 ? -15.394 1.704 -3.239 1.00 97.44 188 LYS A O 1
ATOM 1530 N N . VAL A 1 189 ? -13.156 1.940 -3.299 1.00 98.25 189 VAL A N 1
ATOM 1531 C CA . VAL A 1 189 ? -12.899 0.578 -3.781 1.00 98.25 189 VAL A CA 1
ATOM 1532 C C . VAL A 1 189 ? -13.247 -0.433 -2.694 1.00 98.25 189 VAL A C 1
ATOM 1534 O O . VAL A 1 189 ? -14.013 -1.347 -2.968 1.00 98.25 189 VAL A O 1
ATOM 1537 N N . LEU A 1 190 ? -12.774 -0.234 -1.459 1.00 98.25 190 LEU A N 1
ATOM 1538 C CA . LEU A 1 190 ? -13.088 -1.141 -0.350 1.00 98.25 190 LEU A CA 1
ATOM 1539 C C . LEU A 1 190 ? -14.583 -1.178 -0.032 1.00 98.25 190 LEU A C 1
ATOM 1541 O O . LEU A 1 190 ? -15.121 -2.261 0.151 1.00 98.25 190 LEU A O 1
ATOM 1545 N N . THR A 1 191 ? -15.273 -0.033 -0.037 1.00 97.56 191 THR A N 1
ATOM 1546 C CA . THR A 1 191 ? -16.730 0.015 0.147 1.00 97.56 191 THR A CA 1
ATOM 1547 C C . THR A 1 191 ? -17.445 -0.821 -0.907 1.00 97.56 191 THR A C 1
ATOM 1549 O O . THR A 1 191 ? -18.277 -1.645 -0.549 1.00 97.56 191 THR A O 1
ATOM 1552 N N . LYS A 1 192 ? -17.079 -0.681 -2.188 1.00 98.00 192 LYS A N 1
ATOM 1553 C CA . LYS A 1 192 ? -17.712 -1.461 -3.255 1.00 98.00 192 LYS A CA 1
ATOM 1554 C C . LYS A 1 192 ? -17.432 -2.963 -3.121 1.00 98.00 192 LYS A C 1
ATOM 1556 O O . LYS A 1 192 ? -1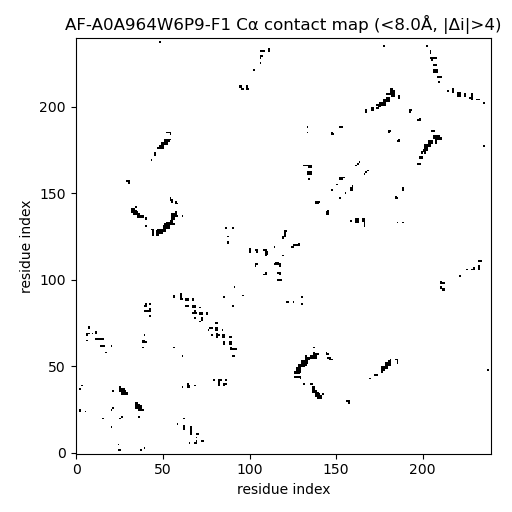8.347 -3.764 -3.251 1.00 98.00 192 LYS A O 1
ATOM 1561 N N . LEU A 1 193 ? -16.192 -3.345 -2.814 1.00 97.94 193 LEU A N 1
ATOM 1562 C CA . LEU A 1 193 ? -15.837 -4.752 -2.587 1.00 97.94 193 LEU A CA 1
ATOM 1563 C C . LEU A 1 193 ? -16.573 -5.341 -1.370 1.00 97.94 193 LEU A C 1
ATOM 1565 O O . LEU A 1 193 ? -16.979 -6.499 -1.403 1.00 97.94 193 LEU A O 1
ATOM 1569 N N . ASN A 1 194 ? -16.785 -4.546 -0.318 1.00 96.62 194 ASN A N 1
ATOM 1570 C CA . ASN A 1 194 ? -17.574 -4.946 0.845 1.00 96.62 194 ASN A CA 1
ATOM 1571 C C . ASN A 1 194 ? -19.063 -5.120 0.502 1.00 96.62 194 ASN A C 1
ATOM 1573 O O . ASN A 1 194 ? -19.665 -6.105 0.908 1.00 96.62 194 ASN A O 1
ATOM 1577 N N . GLU A 1 195 ? -19.653 -4.192 -0.262 1.00 97.00 195 GLU A N 1
ATOM 1578 C CA . GLU A 1 195 ? -21.038 -4.296 -0.764 1.00 97.00 195 GLU A CA 1
ATOM 1579 C C . GLU A 1 195 ? -21.254 -5.556 -1.616 1.00 97.00 195 GLU A C 1
ATOM 1581 O O . GLU A 1 195 ? -22.329 -6.151 -1.581 1.00 97.00 195 GLU A O 1
ATOM 1586 N N . ASP A 1 196 ? -20.223 -5.977 -2.349 1.00 97.62 196 ASP A N 1
ATOM 1587 C CA . ASP A 1 196 ? -20.233 -7.191 -3.169 1.00 97.62 196 ASP A CA 1
ATOM 1588 C C . ASP A 1 196 ? -19.934 -8.474 -2.362 1.00 97.62 196 ASP A C 1
ATOM 1590 O O . ASP A 1 196 ? -19.868 -9.556 -2.940 1.00 97.62 196 ASP A O 1
ATOM 1594 N N . ASN A 1 197 ? -19.786 -8.382 -1.032 1.00 97.31 197 ASN A N 1
ATOM 1595 C CA . ASN A 1 197 ? -19.425 -9.482 -0.123 1.00 97.31 197 ASN A CA 1
ATOM 1596 C C . ASN A 1 197 ? -18.094 -10.173 -0.482 1.00 97.31 197 ASN A C 1
ATOM 1598 O O . ASN A 1 197 ? -17.942 -11.381 -0.314 1.00 97.31 197 ASN A O 1
ATOM 1602 N N . LEU A 1 198 ? -17.123 -9.406 -0.990 1.00 97.69 198 LEU A N 1
ATOM 1603 C CA . LEU A 1 198 ? -15.813 -9.915 -1.416 1.00 97.69 198 LEU A CA 1
ATOM 1604 C C . LEU A 1 198 ? -14.711 -9.743 -0.361 1.00 97.69 198 LEU A C 1
ATOM 1606 O O . LEU A 1 198 ? -13.584 -10.178 -0.597 1.00 97.69 198 LEU A O 1
ATOM 1610 N N . LEU A 1 199 ? -14.995 -9.078 0.761 1.00 97.12 199 LEU A N 1
ATOM 1611 C CA . LEU A 1 199 ? -14.025 -8.793 1.819 1.00 97.12 199 LEU A CA 1
ATOM 1612 C C . LEU A 1 199 ? -14.337 -9.584 3.090 1.00 97.12 199 LEU A C 1
ATOM 1614 O O . LEU A 1 199 ? -15.491 -9.675 3.502 1.00 97.12 199 LEU A O 1
ATOM 1618 N N . ASN A 1 200 ? -13.289 -10.098 3.732 1.00 92.69 200 ASN A N 1
ATOM 1619 C CA . ASN A 1 200 ? -13.382 -10.705 5.057 1.00 92.69 200 ASN A CA 1
ATOM 1620 C C . ASN A 1 200 ? -13.731 -9.680 6.149 1.00 92.69 200 ASN A C 1
ATOM 1622 O O . ASN A 1 200 ? -13.590 -8.467 5.968 1.00 92.69 200 ASN A O 1
ATOM 1626 N N . SER A 1 201 ? -14.107 -10.197 7.322 1.00 91.94 201 SER A N 1
ATOM 1627 C CA . SER A 1 201 ? -14.445 -9.442 8.535 1.00 91.94 201 SER A CA 1
ATOM 1628 C C . SER A 1 201 ? -13.236 -8.713 9.137 1.00 91.94 201 SER A C 1
ATOM 1630 O O . SER A 1 201 ? -12.715 -9.084 10.184 1.00 91.94 201 SER A O 1
ATOM 1632 N N . ASN A 1 202 ? -12.764 -7.666 8.467 1.00 95.25 202 ASN A N 1
ATOM 1633 C CA . ASN A 1 202 ? -11.771 -6.730 8.983 1.00 95.25 202 ASN A CA 1
ATOM 1634 C C . ASN A 1 202 ? -12.431 -5.415 9.409 1.00 95.25 202 ASN A C 1
ATOM 1636 O O . ASN A 1 202 ? -13.530 -5.065 8.975 1.00 95.25 202 ASN A O 1
ATOM 1640 N N . ILE A 1 203 ? -11.731 -4.646 10.239 1.00 95.12 203 ILE A N 1
ATOM 1641 C CA . ILE A 1 203 ? -12.194 -3.340 10.706 1.00 95.12 203 ILE A CA 1
ATOM 1642 C C . ILE A 1 203 ? -11.593 -2.273 9.799 1.00 95.12 203 ILE A C 1
ATOM 1644 O O . ILE A 1 203 ? -10.405 -1.964 9.878 1.00 95.12 203 ILE A O 1
ATOM 1648 N N . TYR A 1 204 ? -12.415 -1.702 8.925 1.00 96.44 204 TYR A N 1
ATOM 1649 C CA . TYR A 1 204 ? -11.990 -0.678 7.976 1.00 96.44 204 TYR A CA 1
ATOM 1650 C C . TYR A 1 204 ? -12.148 0.722 8.577 1.00 96.44 204 TYR A C 1
ATOM 1652 O O . TYR A 1 204 ? -13.259 1.171 8.870 1.00 96.44 204 TYR A O 1
ATOM 1660 N N . LEU A 1 205 ? -11.030 1.431 8.741 1.00 97.25 205 LEU A N 1
ATOM 1661 C CA . LEU A 1 205 ? -11.029 2.812 9.207 1.00 97.25 205 LEU A CA 1
ATOM 1662 C C . LEU A 1 205 ? -11.655 3.722 8.144 1.00 97.25 205 LEU A C 1
ATOM 1664 O O . LEU A 1 205 ? -11.230 3.749 6.987 1.00 97.25 205 LEU A O 1
ATOM 1668 N N . ASN A 1 206 ? -12.648 4.509 8.540 1.00 95.25 206 ASN A N 1
ATOM 1669 C CA . ASN A 1 206 ? -13.362 5.384 7.621 1.00 95.25 206 ASN A CA 1
ATOM 1670 C C . ASN A 1 206 ? -12.693 6.759 7.515 1.00 95.25 206 ASN A C 1
ATOM 1672 O O . ASN A 1 206 ? -12.135 7.276 8.475 1.00 95.25 206 ASN A O 1
ATOM 1676 N N . HIS A 1 207 ? -12.800 7.381 6.337 1.00 95.69 207 HIS A N 1
ATOM 1677 C CA . HIS A 1 207 ? -12.410 8.777 6.075 1.00 95.69 207 HIS A CA 1
ATOM 1678 C C . HIS A 1 207 ? -10.923 9.140 6.221 1.00 95.69 207 HIS A C 1
ATOM 1680 O O . HIS A 1 207 ? -10.581 10.320 6.104 1.00 95.69 207 HIS A O 1
ATOM 1686 N N . PHE A 1 208 ? -10.027 8.166 6.392 1.00 97.69 208 PHE A N 1
ATOM 1687 C CA . PHE A 1 208 ? -8.601 8.454 6.501 1.00 97.69 208 PHE A CA 1
ATOM 1688 C C . PHE A 1 208 ? -8.071 9.123 5.215 1.00 97.69 208 PHE A C 1
ATOM 1690 O O . PHE A 1 208 ? -8.186 8.561 4.118 1.00 97.69 208 PHE A O 1
ATOM 1697 N N . PRO A 1 209 ? -7.521 10.350 5.290 1.00 96.62 209 PRO A N 1
ATOM 1698 C CA . PRO A 1 209 ? -7.121 11.090 4.102 1.00 96.62 209 PRO A CA 1
ATOM 1699 C C . PRO A 1 209 ? -5.829 10.532 3.505 1.00 96.62 209 PRO A C 1
ATOM 1701 O O . PRO A 1 209 ? -4.983 9.961 4.190 1.00 96.62 209 PRO A O 1
ATOM 1704 N N . HIS A 1 210 ? -5.628 10.751 2.204 1.00 94.62 210 HIS A N 1
ATOM 1705 C CA . HIS A 1 210 ? -4.383 10.334 1.565 1.00 94.62 210 HIS A CA 1
ATOM 1706 C C . HIS A 1 210 ? -3.198 11.153 2.131 1.00 94.62 210 HIS A C 1
ATOM 1708 O O . HIS A 1 210 ? -3.260 12.389 2.079 1.00 94.62 210 HIS A O 1
ATOM 1714 N N . PRO A 1 211 ? -2.103 10.517 2.605 1.00 93.56 211 PRO A N 1
ATOM 1715 C CA . PRO A 1 211 ? -1.016 11.198 3.320 1.00 93.56 211 PRO A CA 1
ATOM 1716 C C . PRO A 1 211 ? -0.022 11.939 2.410 1.00 93.56 211 PRO A C 1
ATOM 1718 O O . PRO A 1 211 ? 0.827 12.676 2.905 1.00 93.56 211 PRO A O 1
ATOM 1721 N N . SER A 1 212 ? -0.100 11.785 1.083 1.00 89.56 212 SER A N 1
ATOM 1722 C CA . SER A 1 212 ? 0.766 12.519 0.136 1.00 89.56 212 SER A CA 1
ATOM 1723 C C . SER A 1 212 ? 0.705 14.036 0.340 1.00 89.56 212 SER A C 1
ATOM 1725 O O . SER A 1 212 ? -0.377 14.600 0.473 1.00 89.56 212 SER A O 1
ATOM 1727 N N . GLY A 1 213 ? 1.861 14.704 0.256 1.00 85.12 213 GLY A N 1
ATOM 1728 C CA . GLY A 1 213 ? 1.949 16.169 0.282 1.00 85.12 213 GLY A CA 1
ATOM 1729 C C . GLY A 1 213 ? 1.248 16.864 -0.892 1.00 85.12 213 GLY A C 1
ATOM 1730 O O . GLY A 1 213 ? 0.930 18.040 -0.799 1.00 85.12 213 GLY A O 1
ATOM 1731 N N . SER A 1 214 ? 0.939 16.137 -1.972 1.00 84.19 214 SER A N 1
ATOM 1732 C CA . SER A 1 214 ? 0.120 16.664 -3.077 1.00 84.19 214 SER A CA 1
ATOM 1733 C C . SER A 1 214 ? -1.369 16.810 -2.724 1.00 84.19 214 SER A C 1
ATOM 1735 O O . SER A 1 214 ? -2.113 17.462 -3.456 1.00 84.19 214 SER A O 1
ATOM 1737 N N . ASN A 1 215 ? -1.823 16.230 -1.604 1.00 86.31 215 ASN A N 1
ATOM 1738 C CA . ASN A 1 215 ? -3.190 16.388 -1.118 1.00 86.31 215 ASN A CA 1
ATOM 1739 C C . ASN A 1 215 ? -3.331 17.677 -0.289 1.00 86.31 215 ASN A C 1
ATOM 1741 O O . ASN A 1 215 ? -3.266 17.646 0.941 1.00 86.31 215 ASN A O 1
ATOM 1745 N N . GLY A 1 216 ? -3.590 18.805 -0.956 1.00 87.19 216 GLY A N 1
ATOM 1746 C CA . GLY A 1 216 ? -3.793 20.104 -0.295 1.00 87.19 216 GLY A CA 1
ATOM 1747 C C . GLY A 1 216 ? -4.984 20.158 0.676 1.00 87.19 216 GLY A C 1
ATOM 1748 O O . GLY A 1 216 ? -5.038 21.032 1.536 1.00 87.19 216 GLY A O 1
ATOM 1749 N N . HIS A 1 217 ? -5.922 19.207 0.597 1.00 90.81 217 HIS A N 1
ATOM 1750 C CA . HIS A 1 217 ? -7.087 19.137 1.486 1.00 90.81 217 HIS A CA 1
ATOM 1751 C C . HIS A 1 217 ? -6.893 18.202 2.685 1.00 90.81 217 HIS A C 1
ATOM 1753 O O . HIS A 1 217 ? -7.795 18.107 3.519 1.00 90.81 217 HIS A O 1
ATOM 1759 N N . ARG A 1 218 ? -5.738 17.531 2.803 1.00 94.56 218 ARG A N 1
ATOM 1760 C CA . ARG A 1 218 ? -5.469 16.514 3.832 1.00 94.56 218 ARG A CA 1
ATOM 1761 C C . ARG A 1 218 ? -5.756 17.010 5.246 1.00 94.56 218 ARG A C 1
ATOM 1763 O O . ARG A 1 218 ? -6.433 16.317 5.990 1.00 94.56 218 ARG A O 1
ATOM 1770 N N . HIS A 1 219 ? -5.282 18.205 5.605 1.00 94.31 219 HIS A N 1
ATOM 1771 C CA . HIS A 1 219 ? -5.451 18.750 6.958 1.00 94.31 219 HIS A CA 1
ATOM 1772 C C . HIS A 1 219 ? -6.920 19.009 7.305 1.00 94.31 219 HIS A C 1
ATOM 1774 O O . HIS A 1 219 ? -7.359 18.666 8.399 1.00 94.31 219 HIS A O 1
ATOM 1780 N N . LYS A 1 220 ? -7.694 19.557 6.358 1.00 96.06 220 LYS A N 1
ATOM 1781 C CA . LYS A 1 220 ? -9.134 19.770 6.540 1.00 96.06 220 LYS A CA 1
ATOM 1782 C C . LYS A 1 220 ? -9.871 18.434 6.671 1.00 96.06 220 LYS A C 1
ATOM 1784 O O . LYS A 1 220 ? -10.563 18.228 7.654 1.00 96.06 220 LYS A O 1
ATOM 1789 N N . GLN A 1 221 ? -9.638 17.506 5.739 1.00 95.38 221 GLN A N 1
ATOM 1790 C CA . GLN A 1 221 ? -10.234 16.163 5.764 1.00 95.38 221 GLN A CA 1
ATOM 1791 C C . GLN A 1 221 ? -9.921 15.418 7.066 1.00 95.38 221 GLN A C 1
ATOM 1793 O O . GLN A 1 221 ? -10.811 14.828 7.665 1.00 95.38 221 GLN A O 1
ATOM 1798 N N . PHE A 1 222 ? -8.665 15.466 7.517 1.00 97.06 222 PHE A N 1
ATOM 1799 C CA . PHE A 1 222 ? -8.254 14.836 8.766 1.00 97.06 222 PHE A CA 1
ATOM 1800 C C . PHE A 1 222 ? -8.998 15.439 9.958 1.00 97.06 222 PHE A C 1
ATOM 1802 O O . PHE A 1 222 ? -9.572 14.701 10.751 1.00 97.06 222 PHE A O 1
ATOM 1809 N N . LYS A 1 223 ? -9.041 16.775 10.055 1.00 97.44 223 LYS A N 1
ATOM 1810 C CA . LYS A 1 223 ? -9.722 17.485 11.143 1.00 97.44 223 LYS A CA 1
ATOM 1811 C C . LYS A 1 223 ? -11.218 17.168 11.191 1.00 97.44 223 LYS A C 1
ATOM 1813 O O . LYS A 1 223 ? -11.728 16.897 12.274 1.00 97.44 223 LYS A O 1
ATOM 1818 N N . ASP A 1 224 ? -11.886 17.169 10.039 1.00 97.69 224 ASP A N 1
ATOM 1819 C CA . ASP A 1 224 ? -13.335 16.962 9.934 1.00 97.69 224 ASP A CA 1
ATOM 1820 C C . ASP A 1 224 ? -13.763 15.571 10.450 1.00 97.69 224 ASP A C 1
ATOM 1822 O O . ASP A 1 224 ? -14.845 15.434 11.014 1.00 97.69 224 ASP A O 1
ATOM 1826 N N . TYR A 1 225 ? -12.899 14.553 10.323 1.00 97.56 225 TYR A N 1
ATOM 1827 C CA . TYR A 1 225 ? -13.200 13.165 10.710 1.00 97.56 225 TYR A CA 1
ATOM 1828 C C . TYR A 1 225 ? -12.354 12.620 11.874 1.00 97.56 225 TYR A C 1
ATOM 1830 O O . TYR A 1 225 ? -12.479 11.443 12.219 1.00 97.56 225 TYR A O 1
ATOM 1838 N N . LYS A 1 226 ? -11.511 13.448 12.510 1.00 98.12 226 LYS A N 1
ATOM 1839 C CA . LYS A 1 226 ? -10.549 13.012 13.542 1.00 98.12 226 LYS A CA 1
ATOM 1840 C C . LYS A 1 226 ? -11.218 12.241 14.679 1.00 98.12 226 LYS A C 1
ATOM 1842 O O . LYS A 1 226 ? -10.774 11.149 15.015 1.00 98.12 226 LYS A O 1
ATOM 1847 N N . LEU A 1 227 ? -12.304 12.781 15.237 1.00 98.00 227 LEU A N 1
ATOM 1848 C CA . LEU A 1 227 ? -13.010 12.159 16.363 1.00 98.00 227 LEU A CA 1
ATOM 1849 C C . LEU A 1 227 ? -13.614 10.797 15.988 1.00 98.00 227 LEU A C 1
ATOM 1851 O O . LEU A 1 227 ? -13.544 9.853 16.769 1.00 98.00 227 LEU A O 1
ATOM 1855 N N . GLN A 1 228 ? -14.173 10.677 14.781 1.00 97.75 228 GLN A N 1
ATOM 1856 C CA . GLN A 1 228 ? -14.730 9.416 14.295 1.00 97.75 228 GLN A CA 1
ATOM 1857 C C . GLN A 1 228 ? -13.634 8.357 14.126 1.00 97.75 228 GLN A C 1
ATOM 1859 O O . GLN A 1 228 ? -13.790 7.240 14.614 1.00 97.75 228 GLN A O 1
ATOM 1864 N N . MET A 1 229 ? -12.516 8.716 13.485 1.00 97.94 229 MET A N 1
ATOM 1865 C CA . MET A 1 229 ? -11.373 7.813 13.308 1.00 97.94 229 MET A CA 1
ATOM 1866 C C . MET A 1 229 ? -10.772 7.383 14.651 1.00 97.94 229 MET A C 1
ATOM 1868 O O . MET A 1 229 ? -10.511 6.200 14.855 1.00 97.94 229 MET A O 1
ATOM 1872 N N . PHE A 1 230 ? -10.608 8.324 15.584 1.00 98.19 230 PHE A N 1
ATOM 1873 C CA . PHE A 1 230 ? -10.127 8.046 16.936 1.00 98.19 230 PHE A CA 1
ATOM 1874 C C . PHE A 1 230 ? -11.033 7.041 17.660 1.00 98.19 230 PHE A C 1
ATOM 1876 O O . PHE A 1 230 ? -10.553 6.044 18.193 1.00 98.19 230 PHE A O 1
ATOM 1883 N N . ASN A 1 231 ? -12.353 7.247 17.623 1.00 97.88 231 ASN A N 1
ATOM 1884 C CA . ASN A 1 231 ? -13.304 6.337 18.263 1.00 97.88 231 ASN A CA 1
ATOM 1885 C C . ASN A 1 231 ? -13.267 4.929 17.647 1.00 97.88 231 ASN A C 1
ATOM 1887 O O . ASN A 1 231 ? -13.325 3.950 18.390 1.00 97.88 231 ASN A O 1
ATOM 1891 N N . GLN A 1 232 ? -13.111 4.816 16.321 1.00 97.19 232 GLN A N 1
ATOM 1892 C CA . GLN A 1 232 ? -12.947 3.521 15.651 1.00 97.19 232 GLN A CA 1
ATOM 1893 C C . GLN A 1 232 ? -11.679 2.794 16.123 1.00 97.19 232 GLN A C 1
ATOM 1895 O O . GLN A 1 232 ? -11.755 1.628 16.509 1.00 97.19 232 GLN A O 1
ATOM 1900 N N . ILE A 1 233 ? -10.535 3.487 16.177 1.00 96.94 233 ILE A N 1
ATOM 1901 C CA . ILE A 1 233 ? -9.269 2.924 16.685 1.00 96.94 233 ILE A CA 1
ATOM 1902 C C . ILE A 1 233 ? -9.396 2.514 18.154 1.00 96.94 233 ILE A C 1
ATOM 1904 O O . ILE A 1 233 ? -8.935 1.443 18.546 1.00 96.94 233 ILE A O 1
ATOM 1908 N N . LYS A 1 234 ? -10.064 3.329 18.974 1.00 95.69 234 LYS A N 1
ATOM 1909 C CA . LYS A 1 234 ? -10.298 3.013 20.384 1.00 95.69 234 LYS A CA 1
ATOM 1910 C C . LYS A 1 234 ? -11.130 1.737 20.548 1.00 95.69 234 LYS A C 1
ATOM 1912 O O . LYS A 1 234 ? -10.786 0.914 21.398 1.00 95.69 234 LYS A O 1
ATOM 1917 N N . SER A 1 235 ? -12.173 1.570 19.728 1.00 94.31 235 SER A N 1
ATOM 1918 C CA . SER A 1 235 ? -13.078 0.411 19.749 1.00 94.31 235 SER A CA 1
ATOM 1919 C C . SER A 1 235 ? -12.495 -0.872 19.157 1.00 94.31 235 SER A C 1
ATOM 1921 O O . SER A 1 235 ? -13.027 -1.942 19.416 1.00 94.31 235 SER A O 1
ATOM 1923 N N . TRP A 1 236 ? -11.418 -0.783 18.372 1.00 94.50 236 TRP A N 1
ATOM 1924 C CA . TRP A 1 236 ? -10.765 -1.959 17.802 1.00 94.50 236 TRP A CA 1
ATOM 1925 C C . TRP A 1 236 ? -10.204 -2.859 18.911 1.00 94.50 236 TRP A C 1
ATOM 1927 O O . TRP A 1 236 ? -9.408 -2.409 19.734 1.00 94.50 236 TRP A O 1
ATOM 1937 N N . GLU A 1 237 ? -10.601 -4.126 18.946 1.00 90.56 237 GLU A N 1
ATOM 1938 C CA . GLU A 1 237 ? -10.041 -5.115 19.866 1.00 90.56 237 GLU A CA 1
ATOM 1939 C C . GLU A 1 237 ? -8.772 -5.722 19.263 1.00 90.56 237 GLU A C 1
ATOM 1941 O O . GLU A 1 237 ? -8.762 -6.180 18.122 1.00 90.56 237 GLU A O 1
ATOM 1946 N N . ILE A 1 238 ? -7.673 -5.664 20.016 1.00 84.56 238 ILE A N 1
ATOM 1947 C CA . ILE A 1 238 ? -6.407 -6.250 19.590 1.00 84.56 238 ILE A CA 1
ATOM 1948 C C . ILE A 1 238 ? -6.395 -7.689 20.086 1.00 84.56 238 ILE A C 1
ATOM 1950 O O . ILE A 1 238 ? -6.245 -7.914 21.286 1.00 84.56 238 ILE A O 1
ATOM 1954 N N . ASP A 1 239 ? -6.508 -8.643 19.165 1.00 74.81 239 ASP A N 1
ATOM 1955 C CA . ASP A 1 239 ? -6.234 -10.045 19.476 1.00 74.81 239 ASP A CA 1
ATOM 1956 C C . ASP A 1 239 ? -4.799 -10.150 20.017 1.00 74.81 239 ASP A C 1
ATOM 1958 O O . ASP A 1 239 ? -3.854 -9.649 19.383 1.00 74.81 239 ASP A O 1
ATOM 1962 N N . ASN A 1 240 ? -4.642 -10.733 21.210 1.00 56.75 240 ASN A N 1
ATOM 1963 C CA . ASN A 1 240 ? -3.335 -1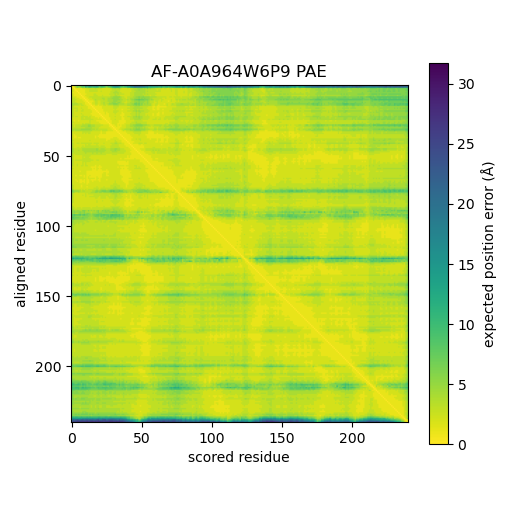0.952 21.833 1.00 56.75 240 ASN A CA 1
ATOM 1964 C C . ASN A 1 240 ? -2.515 -11.953 21.026 1.00 56.75 240 ASN A C 1
ATOM 1966 O O . ASN A 1 240 ? -2.980 -13.103 20.877 1.00 56.75 240 ASN A O 1
#

Secondary structure (DSSP, 8-state):
--HHHHHHTSPP-S---HHHHSSGGGEEEEETTEEEE--S-----TT-SEEEEES---HHHHHHHHHHHHHHHHHH--HHHHHHHHHHHHTTTTHHHHHHHHHHHTTTHHHHTT-S-GGGGGTTTGGGEEEEESS-S-EEETTEEP-SSSS-GGGSHHHHHHIIIIIHHHHTT-SS-EEEE-SHHHHHHHHHHHHTT-S-S-EEPPSPPP-STT-TTHHHHHHHHHHHHHHHHHH-----

Nearest PDB structures (foldseek):
  5h99-assembly1_A  TM=4.463E-01  e=1.563E-01  Geobacter metallireducens GS-15

Mean predicted aligned error: 3.33 Å

Sequence (240 aa):
MNYIKNLQREIIKNSYEKADLQTKKYSFGTEKNIEIFYAPFDYINPNAKIIIVGITPGWSQMEKSYRTAITSFSINQNWEEATKEVKKQASFAGSMRNNLITMLDELELNNKLNILSTSQLFDEQNSILHTTSIIKYPTFNKGKNYTGRTPLPLRTEILKNFIESNFLPEINNFENKLVIPLGTCVSKVLTKLNEDNLLNSNIYLNHFPHPSGSNGHRHKQFKDYKLQMFNQIKSWEIDN

pLDDT: mean 94.88, std 4.94, range [56.75, 98.56]

Solvent-accessible surface area (backbone atoms only — not comparable to full-atom values): 13051 Å² total; per-residue (Å²): 134,64,54,63,67,54,46,77,69,51,81,89,57,98,70,72,53,65,83,72,59,78,33,78,83,32,46,78,53,71,56,97,57,36,38,35,29,71,55,53,65,75,57,76,53,89,66,35,51,36,35,41,31,35,55,40,40,37,66,73,31,40,45,43,19,50,46,41,27,42,55,41,24,73,74,67,75,34,66,66,61,10,18,47,49,13,52,54,64,20,59,58,54,64,71,30,38,55,44,42,30,55,55,40,40,76,42,43,50,13,63,79,68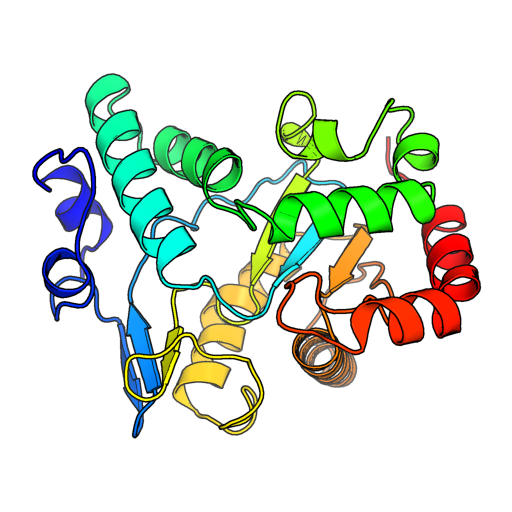,77,41,97,43,46,59,38,40,58,58,87,43,32,69,36,41,28,76,52,20,50,31,65,39,31,32,24,43,77,89,35,66,50,81,55,67,81,71,42,48,87,80,33,69,71,49,34,48,38,26,62,74,48,29,42,65,55,58,54,75,45,64,66,26,45,31,44,31,38,12,72,58,33,45,52,50,52,52,51,38,48,77,69,68,66,57,53,70,48,45,71,52,62,74,42,44,38,44,47,84,86,43,86,55,31,68,59,46,37,62,79,40,40,69,62,40,27,52,52,59,68,67,54,72,79,86,128

Foldseek 3Di:
DCLVVVLLPDDADPWDDCVRFVDPSFWPDDDDQKTWGDFLLQAAQLQAQEEEAAAAFEPQLRGFRSNQLNVQCVPPVDNNVSNLSSQLDRFCDDQLVVLVFVLCVLLVLCVLVVHPTCVCCSPVVVSHYHYAYLQRTFMDGNNGGDDCVPPHQCVGVVSVCSNVVPVLVRQQSDALHEYEYEADSRVVVVVVCVVVVSHHHYQYQPQQYHSDPVPPCNVVSSVVCSVVSSVSSVPRDRDD